Protein AF-0000000077140319 (afdb_homodimer)

Sequence (350 aa):
MSKKKFIGKLLEFKYSDKKEVFKGIVLDYNNDWTFLLYNPVDYVADGFLILKNLQSLRFSKNTNDNMNEKILKIKIDSLGIPIDLPLLKIEDILKYISEKYGILEVQTDALSKSYLGKFKKLENNCIILKNLTPKAKWNGNTKLIENKIRIIKFDNDYINSIKLILKIKTNKFNFMSKKKFIGKLLEFKYSDKKEVFKGIVLDYNNDWTFLLYNPVDYVADGFLILKNLQSLRFSKNTNDNMNEKILKIKIDSLGIPIDLPLLKIEDILKYISEKYGILEVQTDALSKSYLGKFKKLENNCIILKNLTPKAKWNGNTKLIENKIRIIKFDNDYINSIKLILKIKTNKFNF

pLDDT: mean 92.12, std 11.19, range [32.62, 98.75]

Radius of gyration: 22.71 Å; Cα contacts (8 Å, |Δi|>4): 661; chains: 2; bounding box: 55×69×47 Å

Structure (mmCIF, N/CA/C/O backbone):
data_AF-0000000077140319-model_v1
#
loop_
_entity.id
_entity.type
_entity.pdbx_description
1 polymer 'Uncharacterized protein'
#
loop_
_atom_site.group_PDB
_atom_site.id
_atom_site.type_symbol
_atom_site.label_atom_id
_atom_site.label_alt_id
_atom_site.label_comp_id
_atom_site.label_asym_id
_atom_site.label_entity_id
_atom_site.label_seq_id
_atom_site.pdbx_PDB_ins_code
_atom_site.Cartn_x
_atom_site.Cartn_y
_atom_site.Cartn_z
_atom_site.occupancy
_atom_site.B_iso_or_equiv
_atom_site.auth_seq_id
_atom_site.auth_comp_id
_atom_site.auth_asym_id
_atom_site.auth_atom_id
_atom_site.pdbx_PDB_model_num
ATOM 1 N N . MET A 1 1 ? -24.906 16.469 22.953 1 32.62 1 MET A N 1
ATOM 2 C CA . MET A 1 1 ? -23.578 16.312 22.359 1 32.62 1 MET A CA 1
ATOM 3 C C . MET A 1 1 ? -23.688 15.812 20.922 1 32.62 1 MET A C 1
ATOM 5 O O . MET A 1 1 ? -24.328 14.797 20.656 1 32.62 1 MET A O 1
ATOM 9 N N . SER A 1 2 ? -23.75 16.703 19.797 1 42.69 2 SER A N 1
ATOM 10 C CA . SER A 1 2 ? -24.109 16.391 18.406 1 42.69 2 SER A CA 1
ATOM 11 C C . SER A 1 2 ? -23.453 15.109 17.938 1 42.69 2 SER A C 1
ATOM 13 O O . SER A 1 2 ? -22.266 14.898 18.172 1 42.69 2 SER A O 1
ATOM 15 N N . LYS A 1 3 ? -23.984 13.961 17.984 1 49.59 3 LYS A N 1
ATOM 16 C CA . LYS A 1 3 ? -23.656 12.562 17.719 1 49.59 3 LYS A CA 1
ATOM 17 C C . LYS A 1 3 ? -22.766 12.43 16.484 1 49.59 3 LYS A C 1
ATOM 19 O O . LYS A 1 3 ? -23.094 12.922 15.414 1 49.59 3 LYS A O 1
ATOM 24 N N . LYS A 1 4 ? -21.312 12.211 16.641 1 74.5 4 LYS A N 1
ATOM 25 C CA . LYS A 1 4 ? -20.359 12.07 15.547 1 74.5 4 LYS A CA 1
ATOM 26 C C . LYS A 1 4 ? -20.766 10.945 14.602 1 74.5 4 LYS A C 1
ATOM 28 O O . LYS A 1 4 ? -20.312 9.812 14.75 1 74.5 4 LYS A O 1
ATOM 33 N N . LYS A 1 5 ? -21.812 11.242 13.703 1 87.94 5 LYS A N 1
ATOM 34 C CA . LYS A 1 5 ? -22.516 10.367 12.766 1 87.94 5 LYS A CA 1
ATOM 35 C C . LYS A 1 5 ? -21.547 9.672 11.82 1 87.94 5 LYS A C 1
ATOM 37 O O . LYS A 1 5 ? -21.797 8.555 11.375 1 87.94 5 LYS A O 1
ATOM 42 N N . PHE A 1 6 ? -20.422 10.18 11.695 1 94.31 6 PHE A N 1
ATOM 43 C CA . PHE A 1 6 ? -19.594 9.688 10.609 1 94.31 6 PHE A CA 1
ATOM 44 C C . PHE A 1 6 ? -18.406 8.906 11.156 1 94.31 6 PHE A C 1
ATOM 46 O O . PHE A 1 6 ? -17.688 8.234 10.398 1 94.31 6 PHE A O 1
ATOM 53 N N . ILE A 1 7 ? -18.266 8.914 12.453 1 94.56 7 ILE A N 1
ATOM 54 C CA . ILE A 1 7 ? -17.125 8.211 13.055 1 94.56 7 ILE A CA 1
ATOM 55 C C . ILE A 1 7 ? -17.25 6.715 12.781 1 94.56 7 ILE A C 1
ATOM 57 O O . ILE A 1 7 ? -18.312 6.129 12.93 1 94.56 7 ILE A O 1
ATOM 61 N N . GLY A 1 8 ? -16.141 6.121 12.32 1 93.88 8 GLY A N 1
ATOM 62 C CA . GLY A 1 8 ? -16.094 4.691 12.062 1 93.88 8 GLY A CA 1
ATOM 63 C C . GLY A 1 8 ? -16.531 4.32 10.656 1 93.88 8 GLY A C 1
ATOM 64 O O . GLY A 1 8 ? -16.422 3.164 10.25 1 93.88 8 GLY A O 1
ATOM 65 N N . LYS A 1 9 ? -16.938 5.289 9.883 1 96.44 9 LYS A N 1
ATOM 66 C CA . LYS A 1 9 ? -17.406 5.023 8.523 1 96.44 9 LYS A CA 1
ATOM 67 C C . LYS A 1 9 ? -16.281 5.199 7.512 1 96.44 9 LYS A C 1
ATOM 69 O O . LYS A 1 9 ? -15.438 6.09 7.656 1 96.44 9 LYS A O 1
ATOM 74 N N . LEU A 1 10 ? -16.312 4.301 6.527 1 97.56 10 LEU A N 1
ATOM 75 C CA . LEU A 1 10 ? -15.438 4.473 5.383 1 97.56 10 LEU A CA 1
ATOM 76 C C . LEU A 1 10 ? -16.031 5.449 4.375 1 97.56 10 LEU A C 1
ATOM 78 O O . LEU A 1 10 ? -17.078 5.172 3.781 1 97.56 10 LEU A O 1
ATOM 82 N N . LEU A 1 11 ? -15.352 6.551 4.188 1 97.75 11 LEU A N 1
ATOM 83 C CA . LEU A 1 11 ? -15.875 7.594 3.309 1 97.75 11 LEU A CA 1
ATOM 84 C C . LEU A 1 11 ? -14.812 8.039 2.307 1 97.75 11 LEU A C 1
ATOM 86 O O . LEU A 1 11 ? -13.617 7.84 2.533 1 97.75 11 LEU A O 1
ATOM 90 N N . GLU A 1 12 ? -15.289 8.539 1.212 1 97.62 12 GLU A N 1
ATOM 91 C CA . GLU A 1 12 ? -14.445 9.172 0.199 1 97.62 12 GLU A CA 1
ATOM 92 C C . GLU A 1 12 ? -14.586 10.688 0.232 1 97.62 12 GLU A C 1
ATOM 94 O O . GLU A 1 12 ? -15.695 11.219 0.338 1 97.62 12 GLU A O 1
ATOM 99 N N . PHE A 1 13 ? -13.453 11.367 0.169 1 97.44 13 PHE A N 1
ATOM 100 C CA . PHE A 1 13 ? -13.406 12.82 0.228 1 97.44 13 PHE A CA 1
ATOM 101 C C . PHE A 1 13 ? -12.75 13.391 -1.021 1 97.44 13 PHE A C 1
ATOM 103 O O . PHE A 1 13 ? -11.758 12.852 -1.508 1 97.44 13 PHE A O 1
ATOM 110 N N . LYS A 1 14 ? -13.266 14.484 -1.483 1 96 14 LYS A N 1
ATOM 111 C CA . LYS A 1 14 ? -12.695 15.148 -2.65 1 96 14 LYS A CA 1
ATOM 112 C C . LYS A 1 14 ? -12.875 16.672 -2.559 1 96 14 LYS A C 1
ATOM 114 O O . LYS A 1 14 ? -13.992 17.156 -2.34 1 96 14 LYS A O 1
ATOM 119 N N . TYR A 1 15 ? -11.734 17.375 -2.717 1 94.81 15 TYR A N 1
ATOM 120 C CA . TYR A 1 15 ? -11.836 18.812 -2.908 1 94.81 15 TYR A CA 1
ATOM 121 C C . TYR A 1 15 ? -12.242 19.156 -4.34 1 94.81 15 TYR A C 1
ATOM 123 O O . TYR A 1 15 ? -11.727 18.562 -5.289 1 94.81 15 TYR A O 1
ATOM 131 N N . SER A 1 16 ? -13.094 20.094 -4.555 1 92.44 16 SER A N 1
ATOM 132 C CA . SER A 1 16 ? -13.609 20.406 -5.879 1 92.44 16 SER A CA 1
ATOM 133 C C . SER A 1 16 ? -12.508 20.922 -6.797 1 92.44 16 SER A C 1
ATOM 135 O O . SER A 1 16 ? -12.602 20.812 -8.023 1 92.44 16 SER A O 1
ATOM 137 N N . ASP A 1 17 ? -11.5 21.484 -6.164 1 87.88 17 ASP A N 1
ATOM 138 C CA . ASP A 1 17 ? -10.438 22.094 -6.961 1 87.88 17 ASP A CA 1
ATOM 139 C C . ASP A 1 17 ? -9.25 21.141 -7.109 1 87.88 17 ASP A C 1
ATOM 141 O O . ASP A 1 17 ? -8.188 21.531 -7.594 1 87.88 17 ASP A O 1
ATOM 145 N N . LYS A 1 18 ? -9.391 19.922 -6.641 1 86.38 18 LYS A N 1
ATOM 146 C CA . LYS A 1 18 ? -8.344 18.922 -6.762 1 86.38 18 LYS A CA 1
ATOM 147 C C . LYS A 1 18 ? -8.867 17.656 -7.445 1 86.38 18 LYS A C 1
ATOM 149 O O . LYS A 1 18 ? -10.062 17.359 -7.363 1 86.38 18 LYS A O 1
ATOM 154 N N . LYS A 1 19 ? -8.016 16.953 -8.055 1 87.12 19 LYS A N 1
ATOM 155 C CA . LYS A 1 19 ? -8.391 15.703 -8.719 1 87.12 19 LYS A CA 1
ATOM 156 C C . LYS A 1 19 ? -8.25 14.516 -7.773 1 87.12 19 LYS A C 1
ATOM 158 O O . LYS A 1 19 ? -8.93 13.5 -7.938 1 87.12 19 LYS A O 1
ATOM 163 N N . GLU A 1 20 ? -7.508 14.773 -6.816 1 90.25 20 GLU A N 1
ATOM 164 C CA . GLU A 1 20 ? -7.203 13.688 -5.895 1 90.25 20 GLU A CA 1
ATOM 165 C C . GLU A 1 20 ? -8.406 13.359 -5.016 1 90.25 20 GLU A C 1
ATOM 167 O O . GLU A 1 20 ? -9.102 14.258 -4.539 1 90.25 20 GLU A O 1
ATOM 172 N N . VAL A 1 21 ? -8.609 12.023 -4.883 1 94.62 21 VAL A N 1
ATOM 173 C CA . VAL A 1 21 ? -9.641 11.523 -3.986 1 94.62 21 VAL A CA 1
ATOM 174 C C . VAL A 1 21 ? -8.992 10.891 -2.754 1 94.62 21 VAL A C 1
ATOM 176 O O . VAL A 1 21 ? -8.008 10.164 -2.867 1 94.62 21 VAL A O 1
ATOM 179 N N . PHE A 1 22 ? -9.508 11.227 -1.567 1 96.75 22 PHE A N 1
ATOM 180 C CA . PHE A 1 22 ? -9.023 10.672 -0.311 1 96.75 22 PHE A CA 1
ATOM 181 C C . PHE A 1 22 ? -10.062 9.734 0.302 1 96.75 22 PHE A C 1
ATOM 183 O O . PHE A 1 22 ? -11.242 10.086 0.399 1 96.75 22 PHE A O 1
ATOM 190 N N . LYS A 1 23 ? -9.633 8.594 0.646 1 97.81 23 LYS A N 1
ATOM 191 C CA . LYS A 1 23 ? -10.539 7.609 1.245 1 97.81 23 LYS A CA 1
ATOM 192 C C . LYS A 1 23 ? -9.977 7.082 2.562 1 97.81 23 LYS A C 1
ATOM 194 O O . LYS A 1 23 ? -8.773 6.812 2.67 1 97.81 23 LYS A O 1
ATOM 199 N N . GLY A 1 24 ? -10.898 6.906 3.59 1 97.81 24 GLY A N 1
ATOM 200 C CA . GLY A 1 24 ? -10.445 6.363 4.863 1 97.81 24 GLY A CA 1
ATOM 201 C C . GLY A 1 24 ? -11.562 6.219 5.879 1 97.81 24 GLY A C 1
ATOM 202 O O . GLY A 1 24 ? -12.695 6.625 5.625 1 97.81 24 GLY A O 1
ATOM 203 N N . ILE A 1 25 ? -11.242 5.562 6.949 1 97.25 25 ILE A N 1
ATOM 204 C CA . ILE A 1 25 ? -12.156 5.477 8.078 1 97.25 25 ILE A CA 1
ATOM 205 C C . ILE A 1 25 ? -12.086 6.762 8.906 1 97.25 25 ILE A C 1
ATOM 207 O O . ILE A 1 25 ? -11 7.199 9.289 1 97.25 25 ILE A O 1
ATOM 211 N N . VAL A 1 26 ? -13.25 7.332 9.117 1 97.19 26 VAL A N 1
ATOM 212 C CA . VAL A 1 26 ? -13.305 8.547 9.922 1 97.19 26 VAL A CA 1
ATOM 213 C C . VAL A 1 26 ? -13.047 8.211 11.391 1 97.19 26 VAL A C 1
ATOM 215 O O . VAL A 1 26 ? -13.789 7.441 12 1 97.19 26 VAL A O 1
ATOM 218 N N . LEU A 1 27 ? -12.016 8.82 11.914 1 96.69 27 LEU A N 1
ATOM 219 C CA . LEU A 1 27 ? -11.648 8.562 13.305 1 96.69 27 LEU A CA 1
ATOM 220 C C . LEU A 1 27 ? -12.172 9.664 14.211 1 96.69 27 LEU A C 1
ATOM 222 O O . LEU A 1 27 ? -12.492 9.414 15.383 1 96.69 27 LEU A O 1
ATOM 226 N N . ASP A 1 28 ? -12.172 10.867 13.75 1 96.56 28 ASP A N 1
ATOM 227 C CA . ASP A 1 28 ? -12.672 12.039 14.453 1 96.56 28 ASP A CA 1
ATOM 228 C C . ASP A 1 28 ? -12.867 13.211 13.5 1 96.56 28 ASP A C 1
ATOM 230 O O . ASP A 1 28 ? -12.359 13.195 12.375 1 96.56 28 ASP A O 1
ATOM 234 N N . TYR A 1 29 ? -13.727 14.086 13.883 1 96.44 29 TYR A N 1
ATOM 235 C CA . TYR A 1 29 ? -13.867 15.297 13.086 1 96.44 29 TYR A CA 1
ATOM 236 C C . TYR A 1 29 ? -14.484 16.422 13.906 1 96.44 29 TYR A C 1
ATOM 238 O O . TYR A 1 29 ? -15.094 16.172 14.945 1 96.44 29 TYR A O 1
ATOM 246 N N . ASN A 1 30 ? -14.227 17.625 13.508 1 95.19 30 ASN A N 1
ATOM 247 C CA . ASN A 1 30 ? -14.898 18.828 13.992 1 95.19 30 ASN A CA 1
ATOM 248 C C . ASN A 1 30 ? -15.242 19.781 12.852 1 95.19 30 ASN A C 1
ATOM 250 O O . ASN A 1 30 ? -15.305 19.375 11.688 1 95.19 30 ASN A O 1
ATOM 254 N N . ASN A 1 31 ? -15.523 21 13.188 1 95 31 ASN A N 1
ATOM 255 C CA . ASN A 1 31 ? -15.945 21.922 12.133 1 95 31 ASN A CA 1
ATOM 256 C C . ASN A 1 31 ? -14.812 22.203 11.156 1 95 31 ASN A C 1
ATOM 258 O O . ASN A 1 31 ? -15.055 22.484 9.977 1 95 31 ASN A O 1
ATOM 262 N N . ASP A 1 32 ? -13.555 22.047 11.617 1 97 32 ASP A N 1
ATOM 263 C CA . ASP A 1 32 ? -12.438 22.531 10.812 1 97 32 ASP A CA 1
ATOM 264 C C . ASP A 1 32 ? -11.672 21.375 10.172 1 97 32 ASP A C 1
ATOM 266 O O . ASP A 1 32 ? -11.102 21.531 9.086 1 97 32 ASP A O 1
ATOM 270 N N . TRP A 1 33 ? -11.648 20.234 10.859 1 97.88 33 TRP A N 1
ATOM 271 C CA . TRP A 1 33 ? -10.758 19.156 10.422 1 97.88 33 TRP A CA 1
ATOM 272 C C . TRP A 1 33 ? -11.461 17.812 10.484 1 97.88 33 TRP A C 1
ATOM 274 O O . TRP A 1 33 ? -12.281 17.562 11.375 1 97.88 33 TRP A O 1
ATOM 284 N N . THR A 1 34 ? -11.125 16.938 9.523 1 97.75 34 THR A N 1
ATOM 285 C CA . THR A 1 34 ? -11.5 15.523 9.547 1 97.75 34 THR A CA 1
ATOM 286 C C . THR A 1 34 ? -10.266 14.633 9.633 1 97.75 34 THR A C 1
ATOM 288 O O . THR A 1 34 ? -9.336 14.781 8.836 1 97.75 34 THR A O 1
ATOM 291 N N . PHE A 1 35 ? -10.25 13.781 10.594 1 98.19 35 PHE A N 1
ATOM 292 C CA . PHE A 1 35 ? -9.156 12.859 10.875 1 98.19 35 PHE A CA 1
ATOM 293 C C . PHE A 1 35 ? -9.492 11.453 10.398 1 98.19 35 PHE A C 1
ATOM 295 O O . PHE A 1 35 ? -10.5 10.875 10.82 1 98.19 35 PHE A O 1
ATOM 302 N N . LEU A 1 36 ? -8.602 10.875 9.492 1 97.88 36 LEU A N 1
ATOM 303 C CA . LEU A 1 36 ? -8.891 9.609 8.844 1 97.88 36 LEU A CA 1
ATOM 304 C C . LEU A 1 36 ? -7.758 8.609 9.047 1 97.88 36 LEU A C 1
ATOM 306 O O . LEU A 1 36 ? -6.582 8.992 9.031 1 97.88 36 LEU A O 1
ATOM 310 N N . LEU A 1 37 ? -8.133 7.332 9.273 1 97.69 37 LEU A N 1
ATOM 311 C CA . LEU A 1 37 ? -7.227 6.273 8.852 1 97.69 37 LEU A CA 1
ATOM 312 C C . LEU A 1 37 ? -7.23 6.133 7.332 1 97.69 37 LEU A C 1
ATOM 314 O O . LEU A 1 37 ? -8.266 5.816 6.734 1 97.69 37 LEU A O 1
ATOM 318 N N . TYR A 1 38 ? -6.121 6.301 6.719 1 97.75 38 TYR A N 1
ATOM 319 C CA . TYR A 1 38 ? -6.039 6.43 5.27 1 97.75 38 TYR A CA 1
ATOM 320 C C . TYR A 1 38 ? -6.129 5.062 4.598 1 97.75 38 TYR A C 1
ATOM 322 O O . TYR A 1 38 ? -5.477 4.109 5.027 1 97.75 38 TYR A O 1
ATOM 330 N N . ASN A 1 39 ? -6.965 5.008 3.576 1 97.38 39 ASN A N 1
ATOM 331 C CA . ASN A 1 39 ? -7.137 3.826 2.74 1 97.38 39 ASN A CA 1
ATOM 332 C C . ASN A 1 39 ? -6.898 4.141 1.267 1 97.38 39 ASN A C 1
ATOM 334 O O . ASN A 1 39 ? -7.836 4.453 0.533 1 97.38 39 ASN A O 1
ATOM 338 N N . PRO A 1 40 ? -5.66 3.912 0.851 1 95.62 40 PRO A N 1
ATOM 339 C CA . PRO A 1 40 ? -5.34 4.332 -0.516 1 95.62 40 PRO A CA 1
ATOM 340 C C . PRO A 1 40 ? -5.926 3.398 -1.572 1 95.62 40 PRO A C 1
ATOM 342 O O . PRO A 1 40 ? -6.352 3.854 -2.637 1 95.62 40 PRO A O 1
ATOM 345 N N . VAL A 1 41 ? -5.934 2.086 -1.307 1 93.38 41 VAL A N 1
ATOM 346 C CA . VAL A 1 41 ? -6.418 1.112 -2.279 1 93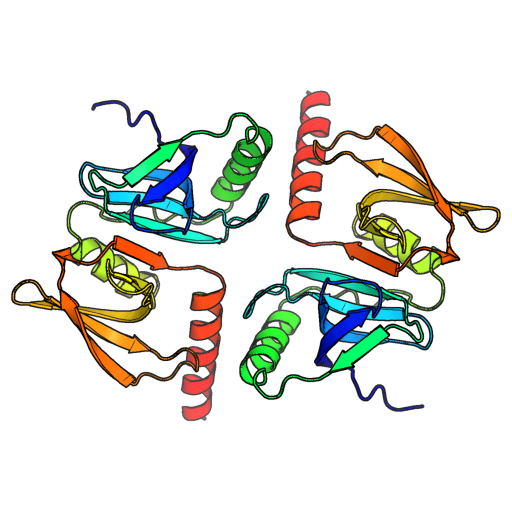.38 41 VAL A CA 1
ATOM 347 C C . VAL A 1 41 ? -6.918 -0.135 -1.557 1 93.38 41 VAL A C 1
ATOM 349 O O . VAL A 1 41 ? -6.32 -0.574 -0.573 1 93.38 41 VAL A O 1
ATOM 352 N N . ASP A 1 42 ? -8.023 -0.693 -2.02 1 92.38 42 ASP A N 1
ATOM 353 C CA . ASP A 1 42 ? -8.57 -1.964 -1.55 1 92.38 42 ASP A CA 1
ATOM 354 C C . ASP A 1 42 ? -8.688 -1.979 -0.028 1 92.38 42 ASP A C 1
ATOM 356 O O . ASP A 1 42 ? -9.406 -1.159 0.551 1 92.38 42 ASP A O 1
ATOM 360 N N . TYR A 1 43 ? -7.836 -2.85 0.642 1 94.75 43 TYR A N 1
ATOM 361 C CA . TYR A 1 43 ? -7.969 -3.053 2.08 1 94.75 43 TYR A CA 1
ATOM 362 C C . TYR A 1 43 ? -6.785 -2.453 2.828 1 94.75 43 TYR A C 1
ATOM 364 O O . TYR A 1 43 ? -6.605 -2.699 4.023 1 94.75 43 TYR A O 1
ATOM 372 N N . VAL A 1 44 ? -6.047 -1.69 2.09 1 95.94 44 VAL A N 1
ATOM 373 C CA . VAL A 1 44 ? -4.801 -1.189 2.662 1 95.94 44 VAL A CA 1
ATOM 374 C C . VAL A 1 44 ? -5.102 -0.069 3.654 1 95.94 44 VAL A C 1
ATOM 376 O O . VAL A 1 44 ? -5.867 0.848 3.352 1 95.94 44 VAL A O 1
ATOM 379 N N . ALA A 1 45 ? -4.641 -0.158 4.852 1 96 45 ALA A N 1
ATOM 380 C CA . ALA A 1 45 ? -4.562 0.925 5.828 1 96 45 ALA A CA 1
ATOM 381 C C . ALA A 1 45 ? -3.141 1.471 5.93 1 96 45 ALA A C 1
ATOM 383 O O . ALA A 1 45 ? -2.221 0.754 6.332 1 96 45 ALA A O 1
ATOM 384 N N . ASP A 1 46 ? -3.002 2.752 5.539 1 96.44 46 ASP A N 1
ATOM 385 C CA . ASP A 1 46 ? -1.636 3.258 5.445 1 96.44 46 ASP A CA 1
ATOM 386 C C . ASP A 1 46 ? -1.539 4.684 5.98 1 96.44 46 ASP A C 1
ATOM 388 O O . ASP A 1 46 ? -1.486 5.641 5.207 1 96.44 46 ASP A O 1
ATOM 392 N N . GLY A 1 47 ? -1.338 4.707 7.305 1 97.06 47 GLY A N 1
ATOM 393 C CA . GLY A 1 47 ? -1.109 5.98 7.961 1 97.06 47 GLY A CA 1
ATOM 394 C C . GLY A 1 47 ? -2.379 6.793 8.148 1 97.06 47 GLY A C 1
ATOM 395 O O . GLY A 1 47 ? -3.48 6.242 8.141 1 97.06 47 GLY A O 1
ATOM 396 N N . PHE A 1 48 ? -2.16 8.133 8.398 1 98.12 48 PHE A N 1
ATOM 397 C CA . PHE A 1 48 ? -3.271 8.984 8.789 1 98.12 48 PHE A CA 1
ATOM 398 C C . PHE A 1 48 ? -3.312 10.25 7.934 1 98.12 48 PHE A C 1
ATOM 400 O O . PHE A 1 48 ? -2.273 10.734 7.48 1 98.12 48 PHE A O 1
ATOM 407 N N . LEU A 1 49 ? -4.531 10.68 7.777 1 98 49 LEU A N 1
ATOM 408 C CA . LEU A 1 49 ? -4.812 11.914 7.051 1 98 49 LEU A CA 1
ATOM 409 C C . LEU A 1 49 ? -5.66 12.859 7.898 1 98 49 LEU A C 1
ATOM 411 O O . LEU A 1 49 ? -6.605 12.422 8.562 1 98 49 LEU A O 1
ATOM 415 N N . ILE A 1 50 ? -5.285 14.039 7.855 1 98.38 50 ILE A N 1
ATOM 416 C CA . ILE A 1 50 ? -6.137 15.102 8.383 1 98.38 50 ILE A CA 1
ATOM 417 C C . ILE A 1 50 ? -6.488 16.094 7.27 1 98.38 50 ILE A C 1
ATOM 419 O O . ILE A 1 50 ? -5.598 16.703 6.672 1 98.38 50 ILE A O 1
ATOM 423 N N . LEU A 1 51 ? -7.777 16.281 6.992 1 97.81 51 LEU A N 1
ATOM 424 C CA . LEU A 1 51 ? -8.258 17.125 5.898 1 97.81 51 LEU A CA 1
ATOM 425 C C . LEU A 1 51 ? -8.93 18.375 6.434 1 97.81 51 LEU A C 1
ATOM 427 O O . LEU A 1 51 ? -9.734 18.312 7.363 1 97.81 51 LEU A O 1
ATOM 431 N N . LYS A 1 52 ? -8.57 19.469 5.828 1 97.25 52 LYS A N 1
ATOM 432 C CA . LYS A 1 52 ? -9.266 20.703 6.156 1 97.25 52 LYS A CA 1
ATOM 433 C C . LYS A 1 52 ? -10.695 20.688 5.617 1 97.25 52 LYS A C 1
ATOM 435 O O . LYS A 1 52 ? -10.914 20.438 4.43 1 97.25 52 LYS A O 1
ATOM 440 N N . ASN A 1 53 ? -11.602 20.969 6.543 1 96.94 53 ASN A N 1
ATOM 441 C CA . ASN A 1 53 ? -12.992 21.047 6.109 1 96.94 53 ASN A CA 1
ATOM 442 C C . ASN A 1 53 ? -13.305 22.406 5.469 1 96.94 53 ASN A C 1
ATOM 444 O O . ASN A 1 53 ? -13.297 23.422 6.148 1 96.94 53 ASN A O 1
ATOM 448 N N . LEU A 1 54 ? -13.438 22.359 4.211 1 95.31 54 LEU A N 1
ATOM 449 C CA . LEU A 1 54 ? -13.828 23.531 3.439 1 95.31 54 LEU A CA 1
ATOM 450 C C . LEU A 1 54 ? -15.164 23.297 2.738 1 95.31 54 LEU A C 1
ATOM 452 O O . LEU A 1 54 ? -15.625 22.172 2.629 1 95.31 54 LEU A O 1
ATOM 456 N N . GLN A 1 55 ? -15.766 24.359 2.281 1 91.88 55 GLN A N 1
ATOM 457 C CA . GLN A 1 55 ? -17 24.219 1.511 1 91.88 55 GLN A CA 1
ATOM 458 C C . GLN A 1 55 ? -16.781 23.406 0.247 1 91.88 55 GLN A C 1
ATOM 460 O O . GLN A 1 55 ? -17.688 22.719 -0.226 1 91.88 55 GLN A O 1
ATOM 465 N N . SER A 1 56 ? -15.609 23.391 -0.165 1 92.38 56 SER A N 1
ATOM 466 C CA . SER A 1 56 ? -15.281 22.688 -1.401 1 92.38 56 SER A CA 1
ATOM 467 C C . SER A 1 56 ? -15.039 21.203 -1.144 1 92.38 56 SER A C 1
ATOM 469 O O . SER A 1 56 ? -14.898 20.422 -2.084 1 92.38 56 SER A O 1
ATOM 471 N N . LEU A 1 57 ? -14.914 20.844 0.093 1 94.38 57 LEU A N 1
ATOM 472 C CA . LEU A 1 57 ? -14.695 19.438 0.404 1 94.38 57 LEU A CA 1
ATOM 473 C C . LEU A 1 57 ? -16.016 18.672 0.426 1 94.38 57 LEU A C 1
ATOM 475 O O . LEU A 1 57 ? -16.922 19.031 1.173 1 94.38 57 LEU A O 1
ATOM 479 N N . ARG A 1 58 ? -16.078 17.688 -0.454 1 95.69 58 ARG A N 1
ATOM 480 C CA . ARG A 1 58 ? -17.234 16.797 -0.5 1 95.69 58 ARG A CA 1
ATOM 481 C C . ARG A 1 58 ? -16.875 15.391 -0.058 1 95.69 58 ARG A C 1
ATOM 483 O O . ARG A 1 58 ? -15.719 14.969 -0.199 1 95.69 58 ARG A O 1
ATOM 490 N N . PHE A 1 59 ? -17.844 14.711 0.54 1 95.5 59 PHE A N 1
ATOM 491 C CA . PHE A 1 59 ? -17.609 13.32 0.91 1 95.5 59 PHE A CA 1
ATOM 492 C C . PHE A 1 59 ? -18.812 12.453 0.569 1 95.5 59 PHE A C 1
ATOM 494 O O . PHE A 1 59 ? -19.922 12.961 0.406 1 95.5 59 PHE A O 1
ATOM 501 N N . SER A 1 60 ? -18.547 11.188 0.355 1 95.12 60 SER A N 1
ATOM 502 C CA . SER A 1 60 ? -19.594 10.227 0.034 1 95.12 60 SER A CA 1
ATOM 503 C C . SER A 1 60 ? -19.234 8.828 0.523 1 95.12 60 SER A C 1
ATOM 505 O O . SER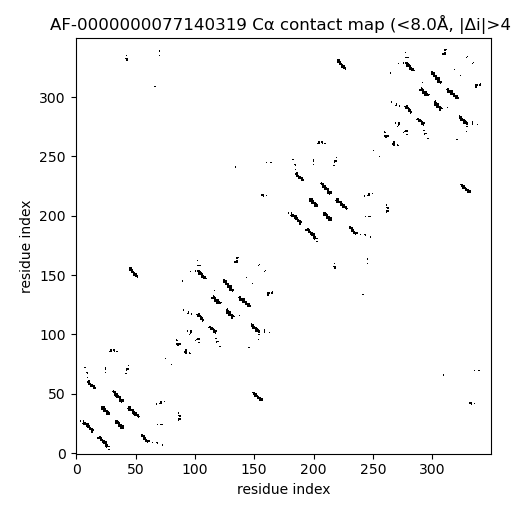 A 1 60 ? -18.062 8.531 0.753 1 95.12 60 SER A O 1
ATOM 507 N N . LYS A 1 61 ? -20.266 8.078 0.716 1 92.88 61 LYS A N 1
ATOM 508 C CA . LYS A 1 61 ? -20.094 6.656 1.01 1 92.88 61 LYS A CA 1
ATOM 509 C C . LYS A 1 61 ? -20.328 5.805 -0.231 1 92.88 61 LYS A C 1
ATOM 511 O O . LYS A 1 61 ? -21.359 5.957 -0.904 1 92.88 61 LYS A O 1
ATOM 516 N N . ASN A 1 62 ? -19.344 5.055 -0.504 1 88 62 ASN A N 1
ATOM 517 C CA . ASN A 1 62 ? -19.562 4.074 -1.561 1 88 62 ASN A CA 1
ATOM 518 C C . ASN A 1 62 ? -20.203 2.803 -1.021 1 88 62 ASN A C 1
ATOM 520 O O . ASN A 1 62 ? -19.609 2.084 -0.221 1 88 62 ASN A O 1
ATOM 524 N N . THR A 1 63 ? -21.328 2.508 -1.438 1 82.5 63 THR A N 1
ATOM 525 C CA . THR A 1 63 ? -22.109 1.381 -0.939 1 82.5 63 THR A CA 1
ATOM 526 C C . THR A 1 63 ? -21.422 0.058 -1.274 1 82.5 63 THR A C 1
ATOM 528 O O . THR A 1 63 ? -21.688 -0.962 -0.635 1 82.5 63 THR A O 1
ATOM 531 N N . ASN A 1 64 ? -20.547 0.109 -2.209 1 81.62 64 ASN A N 1
ATOM 532 C CA . ASN A 1 64 ? -19.859 -1.117 -2.586 1 81.62 64 ASN A CA 1
ATOM 533 C C . ASN A 1 64 ? -18.656 -1.376 -1.688 1 81.62 64 ASN A C 1
ATOM 535 O O . ASN A 1 64 ? -17.969 -2.393 -1.833 1 81.62 64 ASN A O 1
ATOM 539 N N . ASP A 1 65 ? -18.594 -0.544 -0.685 1 86.06 65 ASP A N 1
ATOM 540 C CA . ASP A 1 65 ? -17.391 -0.615 0.14 1 86.06 65 ASP A CA 1
ATOM 541 C C . ASP A 1 65 ? -17.688 -1.255 1.493 1 86.06 65 ASP A C 1
ATOM 543 O O . ASP A 1 65 ? -16.938 -1.06 2.457 1 86.06 65 ASP A O 1
ATOM 547 N N . ASN A 1 66 ? -18.703 -1.999 1.556 1 88.94 66 ASN A N 1
ATOM 548 C CA . ASN A 1 66 ? -19.078 -2.555 2.852 1 88.94 66 ASN A CA 1
ATOM 549 C C . ASN A 1 66 ? -18.031 -3.543 3.359 1 88.94 66 ASN A C 1
ATOM 551 O O . ASN A 1 66 ? -17.656 -3.51 4.531 1 88.94 66 ASN A O 1
ATOM 555 N N . MET A 1 67 ? -17.625 -4.387 2.51 1 89.31 67 MET A N 1
ATOM 556 C CA . MET A 1 67 ? -16.609 -5.352 2.91 1 89.31 67 MET A CA 1
ATOM 557 C C . MET A 1 67 ? -15.305 -4.641 3.285 1 89.31 67 MET A C 1
ATOM 559 O O . MET A 1 67 ? -14.648 -5.012 4.262 1 89.31 67 MET A O 1
ATOM 563 N N . ASN A 1 68 ? -14.961 -3.611 2.514 1 92.94 68 ASN A N 1
ATOM 564 C CA . ASN A 1 68 ? -13.766 -2.824 2.797 1 92.94 68 ASN A CA 1
ATOM 565 C C . ASN A 1 68 ? -13.828 -2.186 4.18 1 92.94 68 ASN A C 1
ATOM 567 O O . ASN A 1 68 ? -12.859 -2.242 4.941 1 92.94 68 ASN A O 1
ATOM 571 N N . GLU A 1 69 ? -14.938 -1.614 4.441 1 95 69 GLU A N 1
ATOM 572 C CA . GLU A 1 69 ? -15.133 -0.958 5.73 1 95 69 GLU A CA 1
ATOM 573 C C . GLU A 1 69 ? -14.961 -1.945 6.883 1 95 69 GLU A C 1
ATOM 575 O O . GLU A 1 69 ? -14.297 -1.64 7.875 1 95 69 GLU A O 1
ATOM 580 N N . LYS A 1 70 ? -15.516 -3.115 6.707 1 91.75 70 LYS A N 1
ATOM 581 C CA . LYS A 1 70 ? -15.414 -4.141 7.742 1 91.75 70 LYS A CA 1
ATOM 582 C C . LYS A 1 70 ? -13.961 -4.555 7.961 1 91.75 70 LYS A C 1
ATOM 584 O O . LYS A 1 70 ? -13.508 -4.66 9.102 1 91.75 70 LYS A O 1
ATOM 589 N N . ILE A 1 71 ? -13.266 -4.73 6.891 1 94.38 71 ILE A N 1
ATOM 590 C CA . ILE A 1 71 ? -11.875 -5.168 6.969 1 94.38 71 ILE A CA 1
ATOM 591 C C . ILE A 1 71 ? -11.031 -4.082 7.629 1 94.38 71 ILE A C 1
ATOM 593 O O . ILE A 1 71 ? -10.211 -4.375 8.5 1 94.38 71 ILE A O 1
ATOM 597 N N . LEU A 1 72 ? -11.234 -2.883 7.238 1 95.62 72 LEU A N 1
ATOM 598 C CA . LEU A 1 72 ? -10.461 -1.769 7.773 1 95.62 72 LEU A CA 1
ATOM 599 C C . LEU A 1 72 ? -10.734 -1.578 9.258 1 95.62 72 LEU A C 1
ATOM 601 O O . LEU A 1 72 ? -9.836 -1.224 10.023 1 95.62 72 LEU A O 1
ATOM 605 N N . LYS A 1 73 ? -11.93 -1.86 9.656 1 92.88 73 LYS A N 1
ATOM 606 C CA . LYS A 1 73 ? -12.273 -1.769 11.078 1 92.88 73 LYS A CA 1
ATOM 607 C C . LYS A 1 73 ? -11.547 -2.84 11.883 1 92.88 73 LYS A C 1
ATOM 609 O O . LYS A 1 73 ? -11.117 -2.588 13.016 1 92.88 73 LYS A O 1
ATOM 614 N N . ILE A 1 74 ? -11.445 -3.982 11.289 1 92.19 74 ILE A N 1
ATOM 615 C CA . ILE A 1 74 ? -10.688 -5.035 11.953 1 92.19 74 ILE A CA 1
ATOM 616 C C . ILE A 1 74 ? -9.227 -4.617 12.078 1 92.19 74 ILE A C 1
ATOM 618 O O . ILE A 1 74 ? -8.602 -4.809 13.125 1 92.19 74 ILE A O 1
ATOM 622 N N . LYS A 1 75 ? -8.688 -3.973 11 1 91.88 75 LYS A N 1
ATOM 623 C CA . LYS A 1 75 ? -7.301 -3.525 11.016 1 91.88 75 LYS A CA 1
ATOM 624 C C . LYS A 1 75 ? -7.086 -2.42 12.047 1 91.88 75 LYS A C 1
ATOM 626 O O . LYS A 1 75 ? -6.047 -2.371 12.703 1 91.88 75 LYS A O 1
ATOM 631 N N . ILE A 1 76 ? -8.039 -1.594 12.188 1 89.88 76 ILE A N 1
ATOM 632 C CA . ILE A 1 76 ? -7.973 -0.489 13.141 1 89.88 76 ILE A CA 1
ATOM 633 C C . ILE A 1 76 ? -7.762 -1.034 14.547 1 89.88 76 ILE A C 1
ATOM 635 O O . ILE A 1 76 ? -6.98 -0.477 15.328 1 89.88 76 ILE A O 1
ATOM 639 N N . ASP A 1 77 ? -8.414 -2.1 14.812 1 86.31 77 ASP A N 1
ATOM 640 C CA . ASP A 1 77 ? -8.375 -2.676 16.156 1 86.31 77 ASP A CA 1
ATOM 641 C C . ASP A 1 77 ? -6.973 -3.176 16.5 1 86.31 77 ASP A C 1
ATOM 643 O O . ASP A 1 77 ? -6.594 -3.229 17.672 1 86.31 77 ASP A O 1
ATOM 647 N N . SER A 1 78 ? -6.254 -3.404 15.43 1 83.69 78 SER A N 1
ATOM 648 C CA . SER A 1 78 ? -4.906 -3.926 15.641 1 83.69 78 SER A CA 1
ATOM 649 C C . SER A 1 78 ? -3.867 -2.812 15.57 1 83.69 78 SER A C 1
ATOM 651 O O . SER A 1 78 ? -2.705 -3.016 15.93 1 83.69 78 SER A O 1
ATOM 653 N N . LEU A 1 79 ? -4.348 -1.633 15.133 1 82.06 79 LEU A N 1
ATOM 654 C CA . LEU A 1 79 ? -3.426 -0.522 14.914 1 82.06 79 LEU A CA 1
ATOM 655 C C . LEU A 1 79 ? -3.365 0.388 16.141 1 82.06 79 LEU A C 1
ATOM 657 O O . LEU A 1 79 ? -4.328 0.472 16.906 1 82.06 79 LEU A O 1
ATOM 661 N N . GLY A 1 80 ? -2.295 0.938 16.453 1 82.56 80 GLY A N 1
ATOM 662 C CA . GLY A 1 80 ? -2.178 1.997 17.453 1 82.56 80 GLY A CA 1
ATOM 663 C C . GLY A 1 80 ? -2.666 3.342 16.953 1 82.56 80 GLY A C 1
ATOM 664 O O . GLY A 1 80 ? -1.877 4.148 16.453 1 82.56 80 GLY A O 1
ATOM 665 N N . ILE A 1 81 ? -3.938 3.641 17.109 1 87.81 81 ILE A N 1
ATOM 666 C CA . ILE A 1 81 ? -4.52 4.887 16.625 1 87.81 81 ILE A CA 1
ATOM 667 C C . ILE A 1 81 ? -4.25 6.004 17.625 1 87.81 81 ILE A C 1
ATOM 669 O O . ILE A 1 81 ? -4.348 5.793 18.844 1 87.81 81 ILE A O 1
ATOM 673 N N . PRO A 1 82 ? -3.936 7.152 17.078 1 88.94 82 PRO A N 1
ATOM 674 C CA . PRO A 1 82 ? -3.732 8.289 17.984 1 88.94 82 PRO A CA 1
ATOM 675 C C . PRO A 1 82 ? -5.043 8.859 18.516 1 88.94 82 PRO A C 1
ATOM 677 O O . PRO A 1 82 ? -5.504 9.906 18.047 1 88.94 82 PRO A O 1
ATOM 680 N N . ILE A 1 83 ? -5.535 8.414 19.578 1 84.06 83 ILE A N 1
ATOM 681 C CA . ILE A 1 83 ? -6.836 8.773 20.141 1 84.06 83 ILE A CA 1
ATOM 682 C C . ILE A 1 83 ? -6.754 10.141 20.797 1 84.06 83 ILE A C 1
ATOM 684 O O . ILE A 1 83 ? -7.762 10.844 20.938 1 84.06 83 ILE A O 1
ATOM 688 N N . ASP A 1 84 ? -5.57 10.586 21.062 1 91.19 84 ASP A N 1
ATOM 689 C CA . ASP A 1 84 ? -5.379 11.844 21.781 1 91.19 84 ASP A CA 1
ATOM 690 C C . ASP A 1 84 ? -5.051 12.984 20.812 1 91.19 84 ASP A C 1
ATOM 692 O O . ASP A 1 84 ? -4.746 14.094 21.25 1 91.19 84 ASP A O 1
ATOM 696 N N . LEU A 1 85 ? -5.156 12.789 19.578 1 96.19 85 LEU A N 1
ATOM 697 C CA . LEU A 1 85 ? -4.816 13.828 18.609 1 96.19 85 LEU A CA 1
ATOM 698 C C . LEU A 1 85 ? -5.723 15.039 18.781 1 96.19 85 LEU A C 1
ATOM 700 O O . LEU A 1 85 ? -6.941 14.938 18.641 1 96.19 85 LEU A O 1
ATOM 704 N N . PRO A 1 86 ? -5.098 16.219 19.141 1 96.88 86 PRO A N 1
ATOM 705 C CA . PRO A 1 86 ? -5.906 17.438 19.219 1 96.88 86 PRO A CA 1
ATOM 706 C C . PRO A 1 86 ? -6.34 17.922 17.844 1 96.88 86 PRO A C 1
ATOM 708 O O . PRO A 1 86 ? -5.516 18.031 16.922 1 96.88 86 PRO A O 1
ATOM 711 N N . LEU A 1 87 ? -7.609 18.281 17.594 1 96.56 87 LEU A N 1
ATOM 712 C CA . LEU A 1 87 ? -8.086 18.609 16.266 1 96.56 87 LEU A CA 1
ATOM 713 C C . LEU A 1 87 ? -8.578 20.062 16.203 1 96.56 87 LEU A C 1
ATOM 715 O O . LEU A 1 87 ? -9 20.531 15.148 1 96.56 87 LEU A O 1
ATOM 719 N N . LEU A 1 88 ? -8.453 20.812 17.281 1 95.62 88 LEU A N 1
ATOM 720 C CA . LEU A 1 88 ? -9.086 22.125 17.375 1 95.62 88 LEU A CA 1
ATOM 721 C C . LEU A 1 88 ? -8.258 23.188 16.641 1 95.62 88 LEU A C 1
ATOM 723 O O . LEU A 1 88 ? -8.789 23.984 15.875 1 95.62 88 LEU A O 1
ATOM 727 N N . LYS A 1 89 ? -6.902 23.203 16.922 1 96.25 89 LYS A N 1
ATOM 728 C CA . LYS A 1 89 ? -6 24.188 16.312 1 96.25 89 LYS A CA 1
ATOM 729 C C . LYS A 1 89 ? -4.902 23.5 15.516 1 96.25 89 LYS A C 1
ATOM 731 O O . LYS A 1 89 ? -4.316 22.516 15.969 1 96.25 89 LYS A O 1
ATOM 736 N N . ILE A 1 90 ? -4.629 24.078 14.383 1 98.12 90 ILE A N 1
ATOM 737 C CA . ILE A 1 90 ? -3.635 23.484 13.5 1 98.12 90 ILE A CA 1
ATOM 738 C C . ILE A 1 90 ? -2.281 23.422 14.211 1 98.12 90 ILE A C 1
ATOM 740 O O . ILE A 1 90 ? -1.529 22.453 14.047 1 98.12 90 ILE A O 1
ATOM 744 N N . GLU A 1 91 ? -1.977 24.453 14.961 1 98.12 91 GLU A N 1
ATOM 745 C CA . GLU A 1 91 ? -0.709 24.453 15.68 1 98.12 91 GLU A CA 1
ATOM 746 C C . GLU A 1 91 ? -0.597 23.234 16.609 1 98.12 91 GLU A C 1
ATOM 748 O O . GLU A 1 91 ? 0.448 22.594 16.656 1 98.12 91 GLU A O 1
ATOM 753 N N . ASP A 1 92 ? -1.65 22.953 17.297 1 97.94 92 ASP A N 1
ATOM 754 C CA . ASP A 1 92 ? -1.665 21.828 18.219 1 97.94 92 ASP A CA 1
ATOM 755 C C . ASP A 1 92 ? -1.563 20.5 17.453 1 97.94 92 ASP A C 1
ATOM 757 O O . ASP A 1 92 ? -0.916 19.562 17.922 1 97.94 92 ASP A O 1
ATOM 761 N N . ILE A 1 93 ? -2.236 20.422 16.328 1 98.62 93 ILE A N 1
ATOM 762 C CA . ILE A 1 93 ? -2.184 19.219 15.492 1 98.62 93 ILE A CA 1
ATOM 763 C C . ILE A 1 93 ? -0.74 18.953 15.078 1 98.62 93 ILE A C 1
ATOM 765 O O . ILE A 1 93 ? -0.215 17.859 15.328 1 98.62 93 ILE A O 1
ATOM 769 N N . LEU A 1 94 ? -0.12 19.969 14.492 1 98.75 94 LEU A N 1
ATOM 770 C CA . LEU A 1 94 ? 1.222 19.812 13.938 1 98.75 94 LEU A CA 1
ATOM 771 C C . LEU A 1 94 ? 2.234 19.547 15.047 1 98.75 94 LEU A C 1
ATOM 773 O O . LEU A 1 94 ? 3.137 18.719 14.875 1 98.75 94 LEU A O 1
ATOM 777 N N . LYS A 1 95 ? 2.105 20.25 16.156 1 98.25 95 LYS A N 1
ATOM 778 C CA . LYS A 1 95 ? 2.994 20.047 17.281 1 98.25 95 LYS A CA 1
ATOM 779 C C . LYS A 1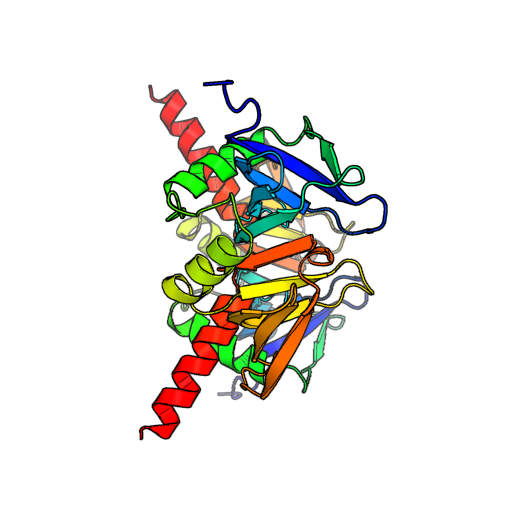 95 ? 2.879 18.625 17.812 1 98.25 95 LYS A C 1
ATOM 781 O O . LYS A 1 95 ? 3.891 17.953 18.062 1 98.25 95 LYS A O 1
ATOM 786 N N . TYR A 1 96 ? 1.703 18.203 18 1 98.38 96 TYR A N 1
ATOM 787 C CA . TYR A 1 96 ? 1.455 16.844 18.5 1 98.38 96 TYR A CA 1
ATOM 788 C C . TYR A 1 96 ? 2.111 15.812 17.594 1 98.38 96 TYR A C 1
ATOM 790 O O . TYR A 1 96 ? 2.83 14.93 18.078 1 98.38 96 TYR A O 1
ATOM 798 N N . ILE A 1 97 ? 1.876 15.883 16.266 1 98.44 97 ILE A N 1
ATOM 799 C CA . ILE A 1 97 ? 2.383 14.914 15.305 1 98.44 97 ILE A CA 1
ATOM 800 C C . ILE A 1 97 ? 3.91 14.938 15.297 1 98.44 97 ILE A C 1
ATOM 802 O O . ILE A 1 97 ? 4.555 13.891 15.32 1 98.44 97 ILE A O 1
ATOM 806 N N . SER A 1 98 ? 4.434 16.156 15.273 1 98.12 98 SER A N 1
ATOM 807 C CA . SER A 1 98 ? 5.887 16.281 15.227 1 98.12 98 SER A CA 1
ATOM 808 C C . SER A 1 98 ? 6.535 15.688 16.484 1 98.12 98 SER A C 1
ATOM 810 O O . SER A 1 98 ? 7.586 15.047 16.391 1 98.12 98 SER A O 1
ATOM 812 N N . GLU A 1 99 ? 5.957 15.906 17.609 1 97.19 99 GLU A N 1
ATOM 813 C CA . GLU A 1 99 ? 6.527 15.438 18.875 1 97.19 99 GLU A CA 1
ATOM 814 C C . GLU A 1 99 ? 6.348 13.93 19.031 1 97.19 99 GLU A C 1
ATOM 816 O O . GLU A 1 99 ? 7.262 13.227 19.469 1 97.19 99 GLU A O 1
ATOM 821 N N . LYS A 1 100 ? 5.234 13.445 18.641 1 96.75 100 LYS A N 1
ATOM 822 C CA . LYS A 1 100 ? 4.906 12.055 18.906 1 96.75 100 LYS A CA 1
ATOM 823 C C . LYS A 1 100 ? 5.359 11.148 17.766 1 96.75 100 LYS A C 1
ATOM 825 O O . LYS A 1 100 ? 5.77 10.008 18 1 96.75 100 LYS A O 1
ATOM 830 N N . TYR A 1 101 ? 5.297 11.664 16.484 1 97.12 101 TYR A N 1
ATOM 831 C CA . TYR A 1 101 ? 5.555 10.797 15.336 1 97.12 101 TYR A CA 1
ATOM 832 C C . TYR A 1 101 ? 6.797 11.258 14.586 1 97.12 101 TYR A C 1
ATOM 834 O O . TYR A 1 101 ? 7.281 10.547 13.695 1 97.12 101 TYR A O 1
ATOM 842 N N . GLY A 1 102 ? 7.301 12.414 14.891 1 97 102 GLY A N 1
ATOM 843 C CA . GLY A 1 102 ? 8.594 12.844 14.375 1 97 102 GLY A CA 1
ATOM 844 C C . GLY A 1 102 ? 8.492 13.633 13.086 1 97 102 GLY A C 1
ATOM 845 O O . GLY A 1 102 ? 8.938 14.781 13.016 1 97 102 GLY A O 1
ATOM 846 N N . ILE A 1 103 ? 7.918 13.023 11.984 1 98.5 103 ILE A N 1
ATOM 847 C CA . ILE A 1 103 ? 7.855 13.625 10.656 1 98.5 103 ILE A CA 1
ATOM 848 C C . ILE A 1 103 ? 6.41 13.641 10.172 1 98.5 103 ILE A C 1
ATOM 850 O O . ILE A 1 103 ? 5.648 12.711 10.43 1 98.5 103 ILE A O 1
ATOM 854 N N . LEU A 1 104 ? 6.082 14.703 9.516 1 98.75 104 LEU A N 1
ATOM 855 C CA . LEU A 1 104 ? 4.781 14.812 8.859 1 98.75 104 LEU A CA 1
ATOM 856 C C . LEU A 1 104 ? 4.926 15.398 7.461 1 98.75 104 LEU A C 1
ATOM 858 O O . LEU A 1 104 ? 6.012 15.836 7.078 1 98.75 104 LEU A O 1
ATOM 862 N N . GLU A 1 105 ? 3.885 15.273 6.68 1 98.25 105 GLU A N 1
ATOM 863 C CA . GLU A 1 105 ? 3.777 15.891 5.363 1 98.25 105 GLU A CA 1
ATOM 864 C C . GLU A 1 105 ? 2.572 16.828 5.293 1 98.25 105 GLU A C 1
ATOM 866 O O . GLU A 1 105 ? 1.491 16.5 5.781 1 98.25 105 GLU A O 1
ATOM 871 N N . VAL A 1 106 ? 2.744 18 4.734 1 97.38 106 VAL A N 1
ATOM 872 C CA . VAL A 1 106 ? 1.675 18.984 4.598 1 97.38 106 VAL A CA 1
ATOM 873 C C . VAL A 1 106 ? 1.485 19.344 3.127 1 97.38 106 VAL A C 1
ATOM 875 O O . VAL A 1 106 ? 2.461 19.516 2.393 1 97.38 106 VAL A O 1
ATOM 878 N N . GLN A 1 107 ? 0.235 19.422 2.713 1 96 107 GLN A N 1
ATOM 879 C CA . GLN A 1 107 ? -0.117 19.906 1.38 1 96 107 GLN A CA 1
ATOM 880 C C . GLN A 1 107 ? -0.961 21.172 1.458 1 96 107 GLN A C 1
ATOM 882 O O . GLN A 1 107 ? -1.85 21.281 2.305 1 96 107 GLN A O 1
ATOM 887 N N . THR A 1 108 ? -0.636 22.078 0.601 1 94.31 108 THR A N 1
ATOM 888 C CA . THR A 1 108 ? -1.371 23.344 0.549 1 94.31 108 THR A CA 1
ATOM 889 C C . THR A 1 108 ? -2.34 23.359 -0.63 1 94.31 108 THR A C 1
ATOM 891 O O . THR A 1 108 ? -2.496 22.344 -1.323 1 94.31 108 THR A O 1
ATOM 894 N N . ASP A 1 109 ? -3.152 24.438 -0.756 1 88.69 109 ASP A N 1
ATOM 895 C CA . ASP A 1 109 ? -4.129 24.594 -1.832 1 88.69 109 ASP A CA 1
ATOM 896 C C . ASP A 1 109 ? -3.438 24.703 -3.189 1 88.69 109 ASP A C 1
ATOM 898 O O . ASP A 1 109 ? -4.051 24.422 -4.227 1 88.69 109 ASP A O 1
ATOM 902 N N . ALA A 1 110 ? -2.215 25.203 -3.059 1 69.56 110 ALA A N 1
ATOM 903 C CA . ALA A 1 110 ? -1.502 25.391 -4.32 1 69.56 110 ALA A CA 1
ATOM 904 C C . ALA A 1 110 ? -0.858 24.094 -4.785 1 69.56 110 ALA A C 1
ATOM 906 O O . ALA A 1 110 ? -0.458 23.266 -3.965 1 69.56 110 ALA A O 1
ATOM 907 N N . LEU A 1 111 ? -0.491 23.953 -6.219 1 58.69 111 LEU A N 1
ATOM 908 C CA . LEU A 1 111 ? 0.339 23.094 -7.059 1 58.69 111 LEU A CA 1
ATOM 909 C C . LEU A 1 111 ? 0.532 21.734 -6.414 1 58.69 111 LEU A C 1
ATOM 911 O O . LEU A 1 111 ? 1.617 21.156 -6.496 1 58.69 111 LEU A O 1
ATOM 915 N N . SER A 1 112 ? -0.529 21.203 -5.762 1 65.06 112 SER A N 1
ATOM 916 C CA . SER A 1 112 ? -0.318 19.812 -5.387 1 65.06 112 SER A CA 1
ATOM 917 C C . SER A 1 112 ? 1.072 19.594 -4.797 1 65.06 112 SER A C 1
ATOM 919 O O . SER A 1 112 ? 1.676 18.531 -4.98 1 65.06 112 SER A O 1
ATOM 921 N N . LYS A 1 113 ? 1.645 20.75 -4.211 1 80.44 113 LYS A N 1
ATOM 922 C CA . LYS A 1 113 ? 2.959 20.641 -3.586 1 80.44 113 LYS A CA 1
ATOM 923 C C . LYS A 1 113 ? 2.848 20.062 -2.178 1 80.44 113 LYS A C 1
ATOM 925 O O . LYS A 1 113 ? 1.943 20.422 -1.422 1 80.44 113 LYS A O 1
ATOM 930 N N . SER A 1 114 ? 3.721 19.203 -1.919 1 92.62 114 SER A N 1
ATOM 931 C CA . SER A 1 114 ? 3.805 18.562 -0.605 1 92.62 114 SER A CA 1
ATOM 932 C C . SER A 1 114 ? 5.121 18.906 0.085 1 92.62 114 SER A C 1
ATOM 934 O O . SER A 1 114 ? 6.156 19.031 -0.573 1 92.62 114 SER A O 1
ATOM 936 N N . TYR A 1 115 ? 5.035 19.188 1.391 1 96.56 115 TYR A N 1
ATOM 937 C CA . TYR A 1 115 ? 6.195 19.516 2.209 1 96.56 115 TYR A CA 1
ATOM 938 C C . TYR A 1 115 ? 6.391 18.5 3.326 1 96.56 115 TYR A C 1
ATOM 940 O O . TYR A 1 115 ? 5.508 18.328 4.168 1 96.56 115 TYR A O 1
ATOM 948 N N . LEU A 1 116 ? 7.484 17.906 3.281 1 97.88 116 LEU A N 1
ATOM 949 C CA . LEU A 1 116 ? 7.875 16.922 4.285 1 97.88 116 LEU A CA 1
ATOM 950 C C . LEU A 1 116 ? 8.781 17.547 5.336 1 97.88 116 LEU A C 1
ATOM 952 O O . LEU A 1 116 ? 9.695 18.312 5 1 97.88 116 LEU A O 1
ATOM 956 N N . GLY A 1 117 ? 8.484 17.219 6.652 1 98.44 117 GLY A N 1
ATOM 957 C CA . GLY A 1 117 ? 9.367 17.797 7.652 1 98.44 117 GLY A CA 1
ATOM 958 C C . GLY A 1 117 ? 8.812 17.703 9.062 1 98.44 117 GLY A C 1
ATOM 959 O O . GLY A 1 117 ? 8.094 16.766 9.398 1 98.44 117 GLY A O 1
ATOM 960 N N . LYS A 1 118 ? 9.305 18.578 9.867 1 98.44 118 LYS A N 1
ATOM 961 C CA . LYS A 1 118 ? 8.922 18.672 11.273 1 98.44 118 LYS A CA 1
ATOM 962 C C . LYS A 1 118 ? 8.445 20.078 11.617 1 98.44 118 LYS A C 1
ATOM 964 O O . LYS A 1 118 ? 9.055 21.062 11.203 1 98.44 118 LYS A O 1
ATOM 969 N N . PHE A 1 119 ? 7.383 20.125 12.414 1 98.75 119 PHE A N 1
ATOM 970 C CA . PHE A 1 119 ? 6.832 21.422 12.828 1 98.75 119 PHE A CA 1
ATOM 971 C C . PHE A 1 119 ? 7.785 22.141 13.781 1 98.75 119 PHE A C 1
ATOM 973 O O . PHE A 1 119 ? 8.312 21.531 14.719 1 98.75 119 PHE A O 1
ATOM 980 N N . LYS A 1 120 ? 7.988 23.406 13.539 1 98.25 120 LYS A N 1
ATOM 981 C CA . LYS A 1 120 ? 8.82 24.203 14.43 1 98.25 120 LYS A CA 1
ATOM 982 C C . LYS A 1 120 ? 7.969 25.172 15.242 1 98.25 120 LYS A C 1
ATOM 984 O O . LYS A 1 120 ? 8.031 25.188 16.484 1 98.25 120 LYS A O 1
ATOM 989 N N . LYS A 1 121 ? 7.215 25.984 14.516 1 97.94 121 LYS A N 1
ATOM 990 C CA . LYS A 1 121 ? 6.414 26.984 15.219 1 97.94 121 LYS A CA 1
ATOM 991 C C . LYS A 1 121 ? 5.391 27.625 14.289 1 97.94 121 LYS A C 1
ATOM 993 O O . LYS A 1 121 ? 5.465 27.453 13.07 1 97.94 121 LYS A O 1
ATOM 998 N N . LEU A 1 122 ? 4.391 28.172 14.906 1 97.69 122 LEU A N 1
ATOM 999 C CA . LEU A 1 122 ? 3.461 29.062 14.234 1 97.69 122 LEU A CA 1
ATOM 1000 C C . LEU A 1 122 ? 3.73 30.516 14.609 1 97.69 122 LEU A C 1
ATOM 1002 O O . LEU A 1 122 ? 3.83 30.844 15.797 1 97.69 122 LEU A O 1
ATOM 1006 N N . GLU A 1 123 ? 3.986 31.359 13.602 1 96.5 123 GLU A N 1
ATOM 1007 C CA . GLU A 1 123 ? 4.273 32.781 13.836 1 96.5 123 GLU A CA 1
ATOM 1008 C C . GLU A 1 123 ? 3.625 33.656 12.773 1 96.5 123 GLU A C 1
ATOM 1010 O O . GLU A 1 123 ? 3.844 33.469 11.578 1 96.5 123 GLU A O 1
ATOM 1015 N N . ASN A 1 124 ? 2.883 34.719 13.195 1 96.12 124 ASN A N 1
ATOM 1016 C CA . ASN A 1 124 ? 2.25 35.688 12.297 1 96.12 124 ASN A CA 1
ATOM 1017 C C . ASN A 1 124 ? 1.46 35 11.195 1 96.12 124 ASN A C 1
ATOM 1019 O O . ASN A 1 124 ? 1.637 35.281 10.016 1 96.12 124 ASN A O 1
ATOM 1023 N N . ASN A 1 125 ? 0.716 33.938 11.484 1 96.44 125 ASN A N 1
ATOM 1024 C CA . ASN A 1 125 ? -0.183 33.219 10.602 1 96.44 125 ASN A CA 1
ATOM 1025 C C . ASN A 1 125 ? 0.589 32.344 9.602 1 96.44 125 ASN A C 1
ATOM 1027 O O . ASN A 1 125 ? 0.052 31.969 8.562 1 96.44 125 ASN A O 1
ATOM 1031 N N . CYS A 1 126 ? 1.856 32.125 9.93 1 98.19 126 CYS A N 1
ATOM 1032 C CA . CYS A 1 126 ? 2.676 31.234 9.102 1 98.19 126 CYS A CA 1
ATOM 1033 C C . CYS A 1 126 ? 3.188 30.047 9.914 1 98.19 126 CYS A C 1
ATOM 1035 O O . CYS A 1 126 ? 3.588 30.203 11.07 1 98.19 126 CYS A O 1
ATOM 1037 N N . ILE A 1 127 ? 3.143 28.953 9.266 1 97.94 127 ILE A N 1
ATOM 1038 C CA . ILE A 1 127 ? 3.727 27.75 9.828 1 97.94 127 ILE A CA 1
ATOM 1039 C C . ILE A 1 127 ? 5.172 27.594 9.359 1 97.94 127 ILE A C 1
ATOM 1041 O O . ILE A 1 127 ? 5.453 27.703 8.164 1 97.94 127 ILE A O 1
ATOM 1045 N N . ILE A 1 128 ? 6.02 27.359 10.305 1 98.69 128 ILE A N 1
ATOM 1046 C CA . ILE A 1 128 ? 7.414 27.078 9.969 1 98.69 128 ILE A CA 1
ATOM 1047 C C . ILE A 1 128 ? 7.711 25.594 10.148 1 98.69 128 ILE A C 1
ATOM 1049 O O . ILE A 1 128 ? 7.547 25.062 11.242 1 98.69 128 ILE A O 1
ATOM 1053 N N . LEU A 1 129 ? 8.133 24.953 9.078 1 98.44 129 LEU A N 1
ATOM 1054 C CA . LEU A 1 129 ? 8.547 23.562 9.109 1 98.44 129 LEU A CA 1
ATOM 1055 C C . LEU A 1 129 ? 10.047 23.438 8.875 1 98.44 129 LEU A C 1
ATOM 1057 O O . LEU A 1 129 ? 10.609 24.109 8.008 1 98.44 129 LEU A O 1
ATOM 1061 N N . LYS A 1 130 ? 10.664 22.609 9.703 1 98.5 130 LYS A N 1
ATOM 1062 C CA . LYS A 1 130 ? 11.977 22.141 9.281 1 98.5 130 LYS A CA 1
ATOM 1063 C C . LYS A 1 130 ? 11.859 21.172 8.117 1 98.5 130 LYS A C 1
ATOM 1065 O O . LYS A 1 130 ? 11.211 20.125 8.234 1 98.5 130 LYS A O 1
ATOM 1070 N N . ASN A 1 131 ? 12.586 21.453 7.059 1 97.75 131 ASN A N 1
ATOM 1071 C CA . ASN A 1 131 ? 12.367 20.734 5.809 1 97.75 131 ASN A CA 1
ATOM 1072 C C . ASN A 1 131 ? 13.172 19.438 5.758 1 97.75 131 ASN A C 1
ATOM 1074 O O . ASN A 1 131 ? 14.344 19.422 6.133 1 97.75 131 ASN A O 1
ATOM 1078 N N . LEU A 1 132 ? 12.477 18.453 5.285 1 97.81 132 LEU A N 1
ATOM 1079 C CA . LEU A 1 132 ? 13.109 17.172 4.992 1 97.81 132 LEU A CA 1
ATOM 1080 C C . LEU A 1 132 ? 12.938 16.812 3.521 1 97.81 132 LEU A C 1
ATOM 1082 O O . LEU A 1 132 ? 11.82 16.812 3 1 97.81 132 LEU A O 1
ATOM 1086 N N . THR A 1 133 ? 14.023 16.516 2.791 1 95.5 133 THR A N 1
ATOM 1087 C CA . THR A 1 133 ? 13.953 16.156 1.379 1 95.5 133 THR A CA 1
ATOM 1088 C C . THR A 1 133 ? 13.562 14.695 1.218 1 95.5 133 THR A C 1
ATOM 1090 O O . THR A 1 133 ? 13.711 13.898 2.146 1 95.5 133 THR A O 1
ATOM 1093 N N . PRO A 1 134 ? 13.086 14.312 0.082 1 91.75 134 PRO A N 1
ATOM 1094 C CA . PRO A 1 134 ? 12.773 12.906 -0.172 1 91.75 134 PRO A CA 1
ATOM 1095 C C . PRO A 1 134 ? 13.992 11.992 -0.024 1 91.75 134 PRO A C 1
ATOM 1097 O O . PRO A 1 134 ? 13.844 10.773 0.106 1 91.75 134 PRO A O 1
ATOM 1100 N N . LYS A 1 135 ? 15.219 12.523 0.004 1 91.19 135 LYS A N 1
ATOM 1101 C CA . LYS A 1 135 ? 16.453 11.75 0.189 1 91.19 135 LYS A CA 1
ATOM 1102 C C . LYS A 1 135 ? 16.859 11.719 1.658 1 91.19 135 LYS A C 1
ATOM 1104 O O . LYS A 1 135 ? 18 11.391 1.98 1 91.19 135 LYS A O 1
ATOM 1109 N N . ALA A 1 136 ? 15.922 12.219 2.531 1 94.56 136 ALA A N 1
ATOM 1110 C CA . ALA A 1 136 ? 16.109 12.164 3.979 1 94.56 136 ALA A CA 1
ATOM 1111 C C . ALA A 1 136 ? 17.25 13.07 4.422 1 94.56 136 ALA A C 1
ATOM 1113 O O . ALA A 1 136 ? 18.125 12.656 5.176 1 94.56 136 ALA A O 1
ATOM 1114 N N . LYS A 1 137 ? 17.25 14.195 3.867 1 95.56 137 LYS A N 1
ATOM 1115 C CA . LYS A 1 137 ? 18.188 15.227 4.289 1 95.56 137 LYS A CA 1
ATOM 1116 C C . LYS A 1 137 ? 17.469 16.469 4.773 1 95.56 137 LYS A C 1
ATOM 1118 O O . LYS A 1 137 ? 16.625 17.016 4.062 1 95.56 137 LYS A O 1
ATOM 1123 N N . TRP A 1 138 ? 17.797 16.812 5.957 1 96.81 138 TRP A N 1
ATOM 1124 C CA . TRP A 1 138 ? 17.266 18.078 6.445 1 96.81 138 TRP A CA 1
ATOM 1125 C C . TRP A 1 138 ? 17.844 19.25 5.664 1 96.81 138 TRP A C 1
ATOM 1127 O O . TRP A 1 138 ? 19.047 19.266 5.359 1 96.81 138 TRP A O 1
ATOM 1137 N N . ASN A 1 139 ? 16.953 20.125 5.27 1 95.81 139 ASN A N 1
ATOM 1138 C CA . ASN A 1 139 ? 17.422 21.234 4.445 1 95.81 139 ASN A CA 1
ATOM 1139 C C . ASN A 1 139 ? 16.656 22.516 4.742 1 95.81 139 ASN A C 1
ATOM 1141 O O . ASN A 1 139 ? 15.75 22.891 3.99 1 95.81 139 ASN A O 1
ATOM 1145 N N . GLY A 1 140 ? 17.078 23.281 5.773 1 97.06 140 GLY A N 1
ATOM 1146 C CA . GLY A 1 140 ? 16.5 24.578 6.062 1 97.06 140 GLY A CA 1
ATOM 1147 C C . GLY A 1 140 ? 15.062 24.5 6.562 1 97.06 140 GLY A C 1
ATOM 1148 O O . GLY A 1 140 ? 14.68 23.531 7.215 1 97.06 140 GLY A O 1
ATOM 1149 N N . ASN A 1 141 ? 14.328 25.641 6.387 1 97.94 141 ASN A N 1
ATOM 1150 C CA . ASN A 1 141 ? 12.945 25.75 6.84 1 97.94 141 ASN A CA 1
ATOM 1151 C C . ASN A 1 141 ? 12.023 26.219 5.719 1 97.94 141 ASN A C 1
ATOM 1153 O O . ASN A 1 141 ? 12.461 26.891 4.789 1 97.94 141 ASN A O 1
ATOM 1157 N N . THR A 1 142 ? 10.883 25.766 5.785 1 96.81 142 THR A N 1
ATOM 1158 C CA . THR A 1 142 ? 9.836 26.219 4.875 1 96.81 142 THR A CA 1
ATOM 1159 C C . THR A 1 142 ? 8.758 26.984 5.637 1 96.81 142 THR A C 1
ATOM 1161 O O . THR A 1 142 ? 8.344 26.562 6.719 1 96.81 142 THR 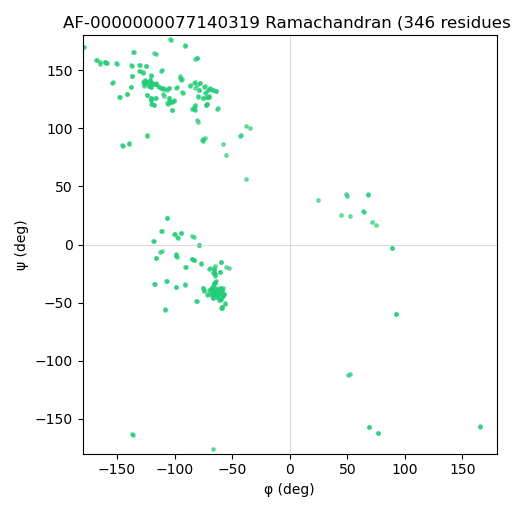A O 1
ATOM 1164 N N . LYS A 1 143 ? 8.383 28.078 5.039 1 97 143 LYS A N 1
ATOM 1165 C CA . LYS A 1 143 ? 7.293 28.891 5.586 1 97 143 LYS A CA 1
ATOM 1166 C C . LYS A 1 143 ? 6.016 28.703 4.773 1 97 143 LYS A C 1
ATOM 1168 O O . LYS A 1 143 ? 6.02 28.859 3.551 1 97 143 LYS A O 1
ATOM 1173 N N . LEU A 1 144 ? 4.934 28.344 5.48 1 96.12 144 LEU A N 1
ATOM 1174 C CA . LEU A 1 144 ? 3.643 28.125 4.84 1 96.12 144 LEU A CA 1
ATOM 1175 C C . LEU A 1 144 ? 2.561 28.984 5.488 1 96.12 144 LEU A C 1
ATOM 1177 O O . LEU A 1 144 ? 2.512 29.109 6.715 1 96.12 144 LEU A O 1
ATOM 1181 N N . ILE A 1 145 ? 1.708 29.516 4.645 1 95.88 145 ILE A N 1
ATOM 1182 C CA . ILE A 1 145 ? 0.566 30.234 5.18 1 95.88 145 ILE A CA 1
ATOM 1183 C C . ILE A 1 145 ? -0.431 29.266 5.797 1 95.88 145 ILE A C 1
ATOM 1185 O O . ILE A 1 145 ? -0.871 28.312 5.137 1 95.88 145 ILE A O 1
ATOM 1189 N N . GLU A 1 146 ? -0.789 29.516 7.02 1 96.25 146 GLU A N 1
ATOM 1190 C CA . GLU A 1 146 ? -1.584 28.578 7.809 1 96.25 146 GLU A CA 1
ATOM 1191 C C . GLU A 1 146 ? -2.902 28.25 7.109 1 96.25 146 GLU A C 1
ATOM 1193 O O . GLU A 1 146 ? -3.297 27.078 7.031 1 96.25 146 GLU A O 1
ATOM 1198 N N . ASN A 1 147 ? -3.557 29.281 6.555 1 94.12 147 ASN A N 1
ATOM 1199 C CA . ASN A 1 147 ? -4.902 29.109 6.016 1 94.12 147 ASN A CA 1
ATOM 1200 C C . ASN A 1 147 ? -4.871 28.453 4.641 1 94.12 147 ASN A C 1
ATOM 1202 O O . ASN A 1 147 ? -5.922 28.125 4.082 1 94.12 147 ASN A O 1
ATOM 1206 N N . LYS A 1 148 ? -3.693 28.141 4.133 1 93.88 148 LYS A N 1
ATOM 1207 C CA . LYS A 1 148 ? -3.568 27.484 2.832 1 93.88 148 LYS A CA 1
ATOM 1208 C C . LYS A 1 148 ? -3.363 25.984 2.986 1 93.88 148 LYS A C 1
ATOM 1210 O O . LYS A 1 148 ? -3.451 25.234 2.01 1 93.88 148 LYS A O 1
ATOM 1215 N N . ILE A 1 149 ? -3.16 25.547 4.184 1 95.75 149 ILE A N 1
ATOM 1216 C CA . ILE A 1 149 ? -2.949 24.125 4.426 1 95.75 149 ILE A CA 1
ATOM 1217 C C . ILE A 1 149 ? -4.27 23.375 4.281 1 95.75 149 ILE A C 1
ATOM 1219 O O . ILE A 1 149 ? -5.281 23.766 4.867 1 95.75 149 ILE A O 1
ATOM 1223 N N . ARG A 1 150 ? -4.188 22.266 3.467 1 95.56 150 ARG A N 1
ATOM 1224 C CA . ARG A 1 150 ? -5.406 21.5 3.188 1 95.56 150 ARG A CA 1
ATOM 1225 C C . ARG A 1 150 ? -5.305 20.078 3.725 1 95.56 150 ARG A C 1
ATOM 1227 O O . ARG A 1 150 ? -6.312 19.484 4.113 1 95.56 150 ARG A O 1
ATOM 1234 N N . ILE A 1 151 ? -4.125 19.547 3.689 1 97.06 151 ILE A N 1
ATOM 1235 C CA . ILE A 1 151 ? -3.951 18.125 4 1 97.06 151 ILE A CA 1
ATOM 1236 C C . ILE A 1 151 ? -2.717 17.938 4.875 1 97.06 151 ILE A C 1
ATOM 1238 O O . ILE A 1 151 ? -1.672 18.547 4.629 1 97.06 151 ILE A O 1
ATOM 1242 N N . ILE A 1 152 ? -2.834 17.141 5.887 1 98 152 ILE A N 1
ATOM 1243 C CA . ILE A 1 152 ? -1.725 16.719 6.727 1 98 152 ILE A CA 1
ATOM 1244 C C . ILE A 1 152 ? -1.66 15.188 6.742 1 98 152 ILE A C 1
ATOM 1246 O O . ILE A 1 152 ? -2.672 14.516 6.965 1 98 152 ILE A O 1
ATOM 1250 N N . LYS A 1 153 ? -0.5 14.633 6.461 1 98.25 153 LYS A N 1
ATOM 1251 C CA . LYS A 1 153 ? -0.276 13.195 6.469 1 98.25 153 LYS A CA 1
ATOM 1252 C C . LYS A 1 153 ? 0.815 12.812 7.469 1 98.25 153 LYS A C 1
ATOM 1254 O O . LYS A 1 153 ? 1.8 13.539 7.625 1 98.25 153 LYS A O 1
ATOM 1259 N N . PHE A 1 154 ? 0.649 11.672 8.078 1 98.31 154 PHE A N 1
ATOM 1260 C CA . PHE A 1 154 ? 1.721 11.188 8.945 1 98.31 154 PHE A CA 1
ATOM 1261 C C . PHE A 1 154 ? 1.591 9.688 9.188 1 98.31 154 PHE A C 1
ATOM 1263 O O . PHE A 1 154 ? 0.531 9.109 8.953 1 98.31 154 PHE A O 1
ATOM 1270 N N . ASP A 1 155 ? 2.68 9.039 9.531 1 97.5 155 ASP A N 1
ATOM 1271 C CA . ASP A 1 155 ? 2.824 7.656 9.969 1 97.5 155 ASP A CA 1
ATOM 1272 C C . ASP A 1 155 ? 2.426 6.684 8.859 1 97.5 155 ASP A C 1
ATOM 1274 O O . ASP A 1 155 ? 1.876 5.613 9.133 1 97.5 155 ASP A O 1
ATOM 1278 N N . ASN A 1 156 ? 2.586 7.098 7.574 1 97.06 156 ASN A N 1
ATOM 1279 C CA . ASN A 1 156 ? 2.41 6.172 6.457 1 97.06 156 ASN A CA 1
ATOM 1280 C C . ASN A 1 156 ? 3.723 5.496 6.078 1 97.06 156 ASN A C 1
ATOM 1282 O O . ASN A 1 156 ? 4.773 5.812 6.633 1 97.06 156 ASN A O 1
ATOM 1286 N N . ASP A 1 157 ? 3.688 4.57 5.254 1 96.56 157 ASP A N 1
ATOM 1287 C CA . ASP A 1 157 ? 4.859 3.777 4.898 1 96.56 157 ASP A CA 1
ATOM 1288 C C . ASP A 1 157 ? 5.977 4.664 4.344 1 96.56 157 ASP A C 1
ATOM 1290 O O . ASP A 1 157 ? 7.148 4.477 4.676 1 96.56 157 ASP A O 1
ATOM 1294 N N . TYR A 1 158 ? 5.633 5.602 3.506 1 96.94 158 TYR A N 1
ATOM 1295 C CA . TYR A 1 158 ? 6.625 6.488 2.908 1 96.94 158 TYR A CA 1
ATOM 1296 C C . TYR A 1 158 ? 7.391 7.254 3.98 1 96.94 158 TYR A C 1
ATOM 1298 O O . TYR A 1 158 ? 8.625 7.215 4.023 1 96.94 158 TYR A O 1
ATOM 1306 N N . ILE A 1 159 ? 6.688 7.938 4.836 1 97.88 159 ILE A N 1
ATOM 1307 C CA . ILE A 1 159 ? 7.289 8.758 5.883 1 97.88 159 ILE A CA 1
ATOM 1308 C C . ILE A 1 159 ? 8.109 7.871 6.816 1 97.88 159 ILE A C 1
ATOM 1310 O O . ILE A 1 159 ? 9.227 8.234 7.199 1 97.88 159 ILE A O 1
ATOM 1314 N N . ASN A 1 160 ? 7.617 6.703 7.203 1 96.69 160 ASN A N 1
ATOM 1315 C CA . ASN A 1 160 ? 8.32 5.805 8.109 1 96.69 160 ASN A CA 1
ATOM 1316 C C . ASN A 1 160 ? 9.602 5.258 7.469 1 96.69 160 ASN A C 1
ATOM 1318 O O . ASN A 1 160 ? 10.586 5.008 8.164 1 96.69 160 ASN A O 1
ATOM 1322 N N . SER A 1 161 ? 9.547 5.078 6.152 1 96.5 161 SER A N 1
ATOM 1323 C CA . SER A 1 161 ? 10.742 4.652 5.43 1 96.5 161 SER A CA 1
ATOM 1324 C C . SER A 1 161 ? 11.812 5.742 5.441 1 96.5 161 SER A C 1
ATOM 1326 O O . SER A 1 161 ? 12.992 5.457 5.637 1 96.5 161 SER A O 1
ATOM 1328 N N . ILE A 1 162 ? 11.383 6.953 5.242 1 96 162 ILE A N 1
ATOM 1329 C CA . ILE A 1 162 ? 12.312 8.078 5.293 1 96 162 ILE A CA 1
ATOM 1330 C C . ILE A 1 162 ? 12.922 8.18 6.691 1 96 162 ILE A C 1
ATOM 1332 O O . ILE A 1 162 ? 14.125 8.406 6.836 1 96 162 ILE A O 1
ATOM 1336 N N . LYS A 1 163 ? 12.102 8 7.738 1 95.81 163 LYS A N 1
ATOM 1337 C CA . LYS A 1 163 ? 12.594 8.039 9.109 1 95.81 163 LYS A CA 1
ATOM 1338 C C . LYS A 1 163 ? 13.641 6.953 9.352 1 95.81 163 LYS A C 1
ATOM 1340 O O . LYS A 1 163 ? 14.602 7.164 10.086 1 95.81 163 LYS A O 1
ATOM 1345 N N . LEU A 1 164 ? 13.391 5.828 8.789 1 94.06 164 LEU A N 1
ATOM 1346 C CA . LEU A 1 164 ? 14.344 4.727 8.922 1 94.06 164 LEU A CA 1
ATOM 1347 C C . LEU A 1 164 ? 15.711 5.121 8.375 1 94.06 164 LEU A C 1
ATOM 1349 O O . LEU A 1 164 ? 16.734 4.852 9.008 1 94.06 164 LEU A O 1
ATOM 1353 N N . ILE A 1 165 ? 15.703 5.777 7.215 1 92.38 165 ILE A N 1
ATOM 1354 C CA . ILE A 1 165 ? 16.938 6.227 6.594 1 92.38 165 ILE A CA 1
ATOM 1355 C C . ILE A 1 165 ? 17.625 7.258 7.492 1 92.38 165 ILE A C 1
ATOM 1357 O O . ILE A 1 165 ? 18.844 7.227 7.668 1 92.38 165 ILE A O 1
ATOM 1361 N N . LEU A 1 166 ? 16.828 8.133 8.008 1 93.5 166 LEU A N 1
ATOM 1362 C CA . LEU A 1 166 ? 17.344 9.172 8.898 1 93.5 166 LEU A CA 1
ATOM 1363 C C . LEU A 1 166 ? 18.047 8.547 10.102 1 93.5 166 LEU A C 1
ATOM 1365 O O . LEU A 1 166 ? 19.125 9 10.5 1 93.5 166 LEU A O 1
ATOM 1369 N N . LYS A 1 167 ? 17.438 7.562 10.641 1 91.69 167 LYS A N 1
ATOM 1370 C CA . LYS A 1 167 ? 18 6.883 11.805 1 91.69 167 LYS A CA 1
ATOM 1371 C C . LYS A 1 167 ? 19.328 6.219 11.469 1 91.69 167 LYS A C 1
ATOM 1373 O O . LYS A 1 167 ? 20.281 6.281 12.258 1 91.69 167 LYS A O 1
ATOM 1378 N N . ILE A 1 168 ? 19.438 5.672 10.344 1 89.5 168 ILE A N 1
ATOM 1379 C CA . ILE A 1 168 ? 20.641 4.973 9.922 1 89.5 168 ILE A CA 1
ATOM 1380 C C . ILE A 1 168 ? 21.766 5.98 9.656 1 89.5 168 ILE A C 1
ATOM 1382 O O . ILE A 1 168 ? 22.922 5.75 10.023 1 89.5 168 ILE A O 1
ATOM 1386 N N . LYS A 1 169 ? 21.391 7.016 9.023 1 87.25 169 LYS A N 1
ATOM 1387 C CA . LYS A 1 169 ? 22.359 8.055 8.727 1 87.25 169 LYS A CA 1
ATOM 1388 C C . LYS A 1 169 ? 22.922 8.664 10.016 1 87.25 169 LYS A C 1
ATOM 1390 O O . LYS A 1 169 ? 24.109 8.992 10.094 1 87.25 169 LYS A O 1
ATOM 1395 N N . THR A 1 170 ? 22.078 8.867 10.906 1 84.75 170 THR A N 1
ATOM 1396 C CA . THR A 1 170 ? 22.5 9.477 12.172 1 84.75 170 THR A CA 1
ATOM 1397 C C . THR A 1 170 ? 23.375 8.516 12.977 1 84.75 170 THR A C 1
ATOM 1399 O O . THR A 1 170 ? 24.312 8.938 13.648 1 84.75 170 THR A O 1
ATOM 1402 N N . ASN A 1 171 ? 23.016 7.254 12.945 1 77.94 171 ASN A N 1
ATOM 1403 C CA . ASN A 1 171 ? 23.828 6.262 13.641 1 77.94 171 ASN A CA 1
ATOM 1404 C C . ASN A 1 171 ? 25.188 6.062 12.961 1 77.94 171 ASN A C 1
ATOM 1406 O O . ASN A 1 171 ? 26.172 5.738 13.625 1 77.94 171 ASN A O 1
ATOM 1410 N N . LYS A 1 172 ? 25.234 6 11.695 1 64.44 172 LYS A N 1
ATOM 1411 C CA . LYS A 1 172 ? 26.531 5.887 11.016 1 64.44 172 LYS A CA 1
ATOM 1412 C C . LYS A 1 172 ? 27.422 7.078 11.328 1 64.44 172 LYS A C 1
ATOM 1414 O O . LYS A 1 172 ? 28.656 6.957 11.328 1 64.44 172 LYS A O 1
ATOM 1419 N N . PHE A 1 173 ? 26.859 8.188 11.414 1 54.16 173 PHE A N 1
ATOM 1420 C CA . PHE A 1 173 ? 27.672 9.328 11.781 1 54.16 173 PHE A CA 1
ATOM 1421 C C . PHE A 1 173 ? 28.125 9.227 13.242 1 54.16 173 PHE A C 1
ATOM 1423 O O . PHE A 1 173 ? 29.078 9.883 13.648 1 54.16 173 PHE A O 1
ATOM 1430 N N . ASN A 1 174 ? 27.453 8.461 14 1 47.31 174 ASN A N 1
ATOM 1431 C CA . ASN A 1 174 ? 27.969 8.273 15.352 1 47.31 174 ASN A CA 1
ATOM 1432 C C . ASN A 1 174 ? 29.047 7.203 15.398 1 47.31 174 ASN A C 1
ATOM 1434 O O . ASN A 1 174 ? 29.609 6.918 16.453 1 47.31 174 ASN A O 1
ATOM 1438 N N . PHE A 1 175 ? 29.25 6.395 14.391 1 37.09 175 PHE A N 1
ATOM 1439 C CA . PHE A 1 175 ? 30.469 5.59 14.43 1 37.09 175 PHE A CA 1
ATOM 1440 C C . PHE A 1 175 ? 31.609 6.309 13.719 1 37.09 175 PHE A C 1
ATOM 1442 O O . PHE A 1 175 ? 31.391 7.039 12.758 1 37.09 175 PHE A O 1
ATOM 1449 N N . MET B 1 1 ? 29.016 -22.531 -8.922 1 32.81 1 MET B N 1
ATOM 1450 C CA . MET B 1 1 ? 27.594 -22.172 -8.906 1 32.81 1 MET B CA 1
ATOM 1451 C C . MET B 1 1 ? 27.391 -20.766 -9.469 1 32.81 1 MET B C 1
ATOM 1453 O O . MET B 1 1 ? 28.031 -19.812 -9.031 1 32.81 1 MET B O 1
ATOM 1457 N N . SER B 1 2 ? 27.016 -20.594 -10.828 1 42.5 2 SER B N 1
ATOM 1458 C CA . SER B 1 2 ? 26.953 -19.328 -11.555 1 42.5 2 SER B CA 1
ATOM 1459 C C . SER B 1 2 ? 26.328 -18.234 -10.688 1 42.5 2 SER B C 1
ATOM 1461 O O . SER B 1 2 ? 25.328 -18.453 -10.008 1 42.5 2 SER B O 1
ATOM 1463 N N . LYS B 1 3 ? 27.062 -17.484 -10.031 1 48.62 3 LYS B N 1
ATOM 1464 C CA . LYS B 1 3 ? 26.828 -16.391 -9.086 1 48.62 3 LYS B CA 1
ATOM 1465 C C . LYS B 1 3 ? 25.578 -15.602 -9.477 1 48.62 3 LYS B C 1
ATOM 1467 O O . LYS B 1 3 ? 25.484 -15.078 -10.586 1 48.62 3 LYS B O 1
ATOM 1472 N N . LYS B 1 4 ? 24.297 -15.789 -8.836 1 74.62 4 LYS B N 1
ATOM 1473 C CA . LYS B 1 4 ? 23.031 -15.141 -9.18 1 74.62 4 LYS B CA 1
ATOM 1474 C C . LYS B 1 4 ? 23.156 -13.617 -9.094 1 74.62 4 LYS B C 1
ATOM 1476 O O . LYS B 1 4 ? 23.094 -13.047 -8.008 1 74.62 4 LYS B O 1
ATOM 1481 N N . LYS B 1 5 ? 23.641 -12.953 -10.25 1 88.75 5 LYS B N 1
ATOM 1482 C CA . LYS B 1 5 ? 24.016 -11.562 -10.5 1 88.75 5 LYS B CA 1
ATOM 1483 C C . L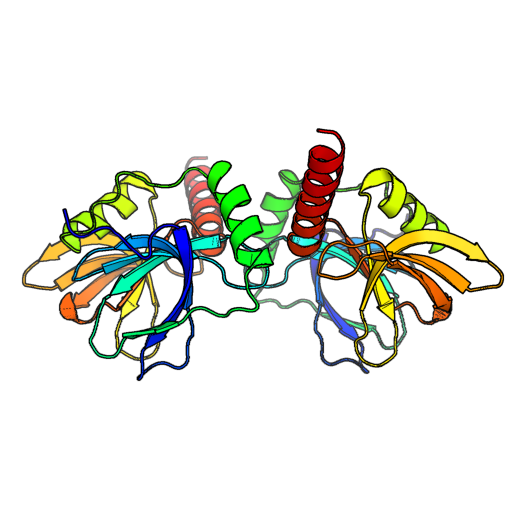YS B 1 5 ? 22.875 -10.617 -10.094 1 88.75 5 LYS B C 1
ATOM 1485 O O . LYS B 1 5 ? 23.125 -9.492 -9.664 1 88.75 5 LYS B O 1
ATOM 1490 N N . PHE B 1 6 ? 21.734 -11.102 -10 1 94.5 6 PHE B N 1
ATOM 1491 C CA . PHE B 1 6 ? 20.625 -10.172 -9.875 1 94.5 6 PHE B CA 1
ATOM 1492 C C . PHE B 1 6 ? 19.969 -10.273 -8.5 1 94.5 6 PHE B C 1
ATOM 1494 O O . PHE B 1 6 ? 19.156 -9.438 -8.125 1 94.5 6 PHE B O 1
ATOM 1501 N N . ILE B 1 7 ? 20.422 -11.25 -7.73 1 94.56 7 ILE B N 1
ATOM 1502 C CA . ILE B 1 7 ? 19.828 -11.438 -6.41 1 94.56 7 ILE B CA 1
ATOM 1503 C C . ILE B 1 7 ? 20.109 -10.219 -5.535 1 94.56 7 ILE B C 1
ATOM 1505 O O . ILE B 1 7 ? 21.234 -9.719 -5.504 1 94.56 7 ILE B O 1
ATOM 1509 N N . GLY B 1 8 ? 19.062 -9.711 -4.883 1 93.94 8 GLY B N 1
ATOM 1510 C CA . GLY B 1 8 ? 19.203 -8.586 -3.979 1 93.94 8 GLY B CA 1
ATOM 1511 C C . GLY B 1 8 ? 19.047 -7.242 -4.672 1 93.94 8 GLY B C 1
ATOM 1512 O O . GLY B 1 8 ? 19 -6.199 -4.016 1 93.94 8 GLY B O 1
ATOM 1513 N N . LYS B 1 9 ? 18.875 -7.242 -5.973 1 96.44 9 LYS B N 1
ATOM 1514 C CA . LYS B 1 9 ? 18.734 -6 -6.73 1 96.44 9 LYS B CA 1
ATOM 1515 C C . LYS B 1 9 ? 17.266 -5.617 -6.906 1 96.44 9 LYS B C 1
ATOM 1517 O O . LYS B 1 9 ? 16.422 -6.488 -7.098 1 96.44 9 LYS B O 1
ATOM 1522 N N . LEU B 1 10 ? 17.047 -4.301 -6.824 1 97.62 10 LEU B N 1
ATOM 1523 C CA . LEU B 1 10 ? 15.742 -3.77 -7.188 1 97.62 10 LEU B CA 1
ATOM 1524 C C . LEU B 1 10 ? 15.633 -3.58 -8.695 1 97.62 10 LEU B C 1
ATOM 1526 O O . LEU B 1 10 ? 16.359 -2.764 -9.281 1 97.62 10 LEU B O 1
ATOM 1530 N N . LEU B 1 11 ? 14.727 -4.316 -9.297 1 97.75 11 LEU B N 1
ATOM 1531 C CA . LEU B 1 11 ? 14.594 -4.277 -10.75 1 97.75 11 LEU B CA 1
ATOM 1532 C C . LEU B 1 11 ? 13.133 -4.074 -11.148 1 97.75 11 LEU B C 1
ATOM 1534 O O . LEU B 1 11 ? 12.227 -4.344 -10.367 1 97.75 11 LEU B O 1
ATOM 1538 N N . GLU B 1 12 ? 12.977 -3.529 -12.312 1 97.62 12 GLU B N 1
ATOM 1539 C CA . GLU B 1 12 ? 11.672 -3.395 -12.953 1 97.62 12 GLU B CA 1
ATOM 1540 C C . GLU B 1 12 ? 11.5 -4.402 -14.086 1 97.62 12 GLU B C 1
ATOM 1542 O O . GLU B 1 12 ? 12.414 -4.598 -14.891 1 97.62 12 GLU B O 1
ATOM 1547 N N . PHE B 1 13 ? 10.344 -5.039 -14.109 1 97.44 13 PHE B N 1
ATOM 1548 C CA . PHE B 1 13 ? 10.039 -6.062 -15.102 1 97.44 13 PHE B CA 1
ATOM 1549 C C . PHE B 1 13 ? 8.797 -5.684 -15.906 1 97.44 13 PHE B C 1
ATOM 1551 O O . PHE B 1 13 ? 7.824 -5.172 -15.352 1 97.44 13 PHE B O 1
ATOM 1558 N N . LYS B 1 14 ? 8.844 -5.973 -17.156 1 96.06 14 LYS B N 1
ATOM 1559 C CA . LYS B 1 14 ? 7.699 -5.699 -18.031 1 96.06 14 LYS B CA 1
ATOM 1560 C C . LYS B 1 14 ? 7.594 -6.734 -19.141 1 96.06 14 LYS B C 1
ATOM 1562 O O . LYS B 1 14 ? 8.57 -6.988 -19.859 1 96.06 14 LYS B O 1
ATOM 1567 N N . TYR B 1 15 ? 6.379 -7.336 -19.25 1 94.88 15 TYR B N 1
ATOM 1568 C CA . TYR B 1 15 ? 6.094 -8.141 -20.438 1 94.88 15 TYR B CA 1
ATOM 1569 C C . TYR B 1 15 ? 5.758 -7.254 -21.625 1 94.88 15 TYR B C 1
ATOM 1571 O O . TYR B 1 15 ? 5.012 -6.281 -21.5 1 94.88 15 TYR B O 1
ATOM 1579 N N . SER B 1 16 ? 6.227 -7.551 -22.781 1 92.62 16 SER B N 1
ATOM 1580 C CA . SER B 1 16 ? 6.031 -6.715 -23.953 1 92.62 16 SER B CA 1
ATOM 1581 C C . SER B 1 16 ? 4.559 -6.633 -24.344 1 92.62 16 SER B C 1
ATOM 1583 O O . SER B 1 16 ? 4.129 -5.664 -24.969 1 92.62 16 SER B O 1
ATOM 1585 N N . ASP B 1 17 ? 3.842 -7.676 -23.953 1 88.25 17 ASP B N 1
ATOM 1586 C CA . ASP B 1 17 ? 2.439 -7.734 -24.344 1 88.25 17 ASP B CA 1
ATOM 1587 C C . ASP B 1 17 ? 1.526 -7.234 -23.234 1 88.25 17 ASP B C 1
ATOM 1589 O O . ASP B 1 17 ? 0.304 -7.375 -23.312 1 88.25 17 ASP B O 1
ATOM 1593 N N . LYS B 1 18 ? 2.111 -6.723 -22.172 1 86.75 18 LYS B N 1
ATOM 1594 C CA . LYS B 1 18 ? 1.345 -6.172 -21.062 1 86.75 18 LYS B CA 1
ATOM 1595 C C . LYS B 1 18 ? 1.76 -4.734 -20.766 1 86.75 18 LYS B C 1
ATOM 1597 O O . LYS B 1 18 ? 2.904 -4.348 -21.016 1 86.75 18 LYS B O 1
ATOM 1602 N N . LYS B 1 19 ? 0.871 -3.992 -20.219 1 87.19 19 LYS B N 1
ATOM 1603 C CA . LYS B 1 19 ? 1.156 -2.609 -19.844 1 87.19 19 LYS B CA 1
ATOM 1604 C C . LYS B 1 19 ? 1.691 -2.518 -18.422 1 87.19 19 LYS B C 1
ATOM 1606 O O . LYS B 1 19 ? 2.424 -1.583 -18.094 1 87.19 19 LYS B O 1
ATOM 1611 N N . GLU B 1 20 ? 1.415 -3.529 -17.766 1 90.38 20 GLU B N 1
ATOM 1612 C CA . GLU B 1 20 ? 1.769 -3.52 -16.344 1 90.38 20 GLU B CA 1
ATOM 1613 C C . GLU B 1 20 ? 3.273 -3.688 -16.141 1 90.38 20 GLU B C 1
ATOM 1615 O O . GLU B 1 20 ? 3.906 -4.492 -16.828 1 90.38 20 GLU B O 1
ATOM 1620 N N . VAL B 1 21 ? 3.777 -2.838 -15.219 1 94.69 21 VAL B N 1
ATOM 1621 C CA . VAL B 1 21 ? 5.176 -2.936 -14.82 1 94.69 21 VAL B CA 1
ATOM 1622 C C . VAL B 1 21 ? 5.27 -3.533 -13.414 1 94.69 21 VAL B C 1
ATOM 1624 O O . VAL B 1 21 ? 4.496 -3.168 -12.523 1 94.69 21 VAL B O 1
ATOM 1627 N N . PHE B 1 22 ? 6.16 -4.516 -13.234 1 96.75 22 PHE B N 1
ATOM 1628 C CA . PHE B 1 22 ? 6.395 -5.145 -11.938 1 96.75 22 PHE B CA 1
ATOM 1629 C C . PHE B 1 22 ? 7.762 -4.75 -11.391 1 96.75 22 PHE B C 1
ATOM 1631 O O . PHE B 1 22 ? 8.766 -4.824 -12.094 1 96.75 22 PHE B O 1
ATOM 1638 N N . LYS B 1 23 ? 7.758 -4.293 -10.203 1 97.81 23 LYS B N 1
ATOM 1639 C CA . LYS B 1 23 ? 9.008 -3.883 -9.562 1 97.81 23 LYS B CA 1
ATOM 1640 C C . LYS B 1 23 ? 9.195 -4.586 -8.227 1 97.81 23 LYS B C 1
ATOM 1642 O O . LYS B 1 23 ? 8.242 -4.715 -7.449 1 97.81 23 LYS B O 1
ATOM 1647 N N . GLY B 1 24 ? 10.484 -5.031 -7.941 1 97.81 24 GLY B N 1
ATOM 1648 C CA . GLY B 1 24 ? 10.75 -5.668 -6.66 1 97.81 24 GLY B CA 1
ATOM 1649 C C . GLY B 1 24 ? 12.203 -6.078 -6.488 1 97.81 24 GLY B C 1
ATOM 1650 O O . GLY B 1 24 ? 13 -5.945 -7.414 1 97.81 24 GLY B O 1
ATOM 1651 N N . ILE B 1 25 ? 12.523 -6.461 -5.293 1 97.25 25 ILE B N 1
ATOM 1652 C CA . ILE B 1 25 ? 13.844 -7.027 -5.012 1 97.25 25 ILE B CA 1
ATOM 1653 C C . ILE B 1 25 ? 13.875 -8.492 -5.453 1 97.25 25 ILE B C 1
ATOM 1655 O O . ILE B 1 25 ? 13 -9.281 -5.078 1 97.25 25 ILE B O 1
ATOM 1659 N N . VAL B 1 26 ? 14.867 -8.805 -6.246 1 97.19 26 VAL B N 1
ATOM 1660 C CA . VAL B 1 26 ? 15.023 -10.18 -6.699 1 97.19 26 VAL B CA 1
ATOM 1661 C C . VAL B 1 26 ? 15.5 -11.055 -5.543 1 97.19 26 VAL B C 1
ATOM 1663 O O . VAL B 1 26 ? 16.578 -10.828 -4.98 1 97.19 26 VAL B O 1
ATOM 1666 N N . LEU B 1 27 ? 14.703 -12.047 -5.25 1 96.75 27 LEU B N 1
ATOM 1667 C CA . LEU B 1 27 ? 15.031 -12.945 -4.145 1 96.75 27 LEU B CA 1
ATOM 1668 C C . LEU B 1 27 ? 15.672 -14.227 -4.664 1 96.75 27 LEU B C 1
ATOM 1670 O O . LEU B 1 27 ? 16.5 -14.828 -3.982 1 96.75 27 LEU B O 1
ATOM 1674 N N . ASP B 1 28 ? 15.227 -14.695 -5.77 1 96.62 28 ASP B N 1
ATOM 1675 C CA . ASP B 1 28 ? 15.742 -15.883 -6.445 1 96.62 28 ASP B CA 1
ATOM 1676 C C . ASP B 1 28 ? 15.258 -15.938 -7.895 1 96.62 28 ASP B C 1
ATOM 1678 O O . ASP B 1 28 ? 14.328 -15.227 -8.273 1 96.62 28 ASP B O 1
ATOM 1682 N N . TYR B 1 29 ? 16 -16.641 -8.672 1 96.62 29 TYR B N 1
ATOM 1683 C CA . TYR B 1 29 ? 15.531 -16.844 -10.039 1 96.62 29 TYR B CA 1
ATOM 1684 C C . TYR B 1 29 ? 16.203 -18.062 -10.664 1 96.62 29 TYR B C 1
ATOM 1686 O O . TYR B 1 29 ? 17.234 -18.516 -10.188 1 96.62 29 TYR B O 1
ATOM 1694 N N . ASN B 1 30 ? 15.562 -18.641 -11.648 1 95.44 30 ASN B N 1
ATOM 1695 C CA . ASN B 1 30 ? 16.125 -19.656 -12.539 1 95.44 30 ASN B CA 1
ATOM 1696 C C . ASN B 1 30 ? 15.742 -19.391 -13.992 1 95.44 30 ASN B C 1
ATOM 1698 O O . ASN B 1 30 ? 15.367 -18.281 -14.352 1 95.44 30 ASN B O 1
ATOM 1702 N N . ASN B 1 31 ? 15.906 -20.375 -14.812 1 95.19 31 ASN B N 1
ATOM 1703 C CA . ASN B 1 31 ? 15.625 -20.156 -16.219 1 95.19 31 ASN B CA 1
ATOM 1704 C C . ASN B 1 31 ? 14.148 -19.875 -16.469 1 95.19 31 ASN B C 1
ATOM 1706 O O . ASN B 1 31 ? 13.797 -19.156 -17.406 1 95.19 31 ASN B O 1
ATOM 1710 N N . ASP B 1 32 ? 13.273 -20.344 -15.555 1 97.06 32 ASP B N 1
ATOM 1711 C CA . ASP B 1 32 ? 11.852 -20.328 -15.859 1 97.06 32 ASP B CA 1
ATOM 1712 C C . ASP B 1 32 ? 11.133 -19.25 -15.039 1 97.06 32 ASP B C 1
ATOM 1714 O O . ASP B 1 32 ? 10.133 -18.688 -15.492 1 97.06 32 ASP B O 1
ATOM 1718 N N . TRP B 1 33 ? 11.648 -18.984 -13.836 1 97.88 33 TRP B N 1
ATOM 1719 C CA . TRP B 1 33 ? 10.891 -18.141 -12.922 1 97.88 33 TRP B CA 1
ATOM 1720 C C . TRP B 1 33 ? 11.805 -17.125 -12.219 1 97.88 33 TRP B C 1
ATOM 1722 O O . TRP B 1 33 ? 12.961 -17.438 -11.922 1 97.88 33 TRP B O 1
ATOM 1732 N N . THR B 1 34 ? 11.258 -15.93 -11.969 1 97.81 34 THR B N 1
ATOM 1733 C CA . THR B 1 34 ? 11.883 -14.93 -11.109 1 97.81 34 THR B CA 1
ATOM 1734 C C . THR B 1 34 ? 11.008 -14.648 -9.891 1 97.81 34 THR B C 1
ATOM 1736 O O . THR B 1 34 ? 9.82 -14.367 -10.031 1 97.81 34 THR B O 1
ATOM 1739 N N . PHE B 1 35 ? 11.586 -14.781 -8.742 1 98.25 35 PHE B N 1
ATOM 1740 C CA . PHE B 1 35 ? 10.93 -14.586 -7.453 1 98.25 35 PHE B CA 1
ATOM 1741 C C . PHE B 1 35 ? 11.305 -13.234 -6.855 1 98.25 35 PHE B C 1
ATOM 1743 O O . PHE B 1 35 ? 12.484 -12.945 -6.645 1 98.25 35 PHE B O 1
ATOM 1750 N N . LEU B 1 36 ? 10.242 -12.367 -6.562 1 97.88 36 LEU B N 1
ATOM 1751 C CA . LEU B 1 36 ? 10.469 -10.992 -6.141 1 97.88 36 LEU B CA 1
ATOM 1752 C C . LEU B 1 36 ? 9.766 -10.703 -4.816 1 97.88 36 LEU B C 1
ATOM 1754 O O . LEU B 1 36 ? 8.656 -11.188 -4.586 1 97.88 36 LEU B O 1
ATOM 1758 N N . LEU B 1 37 ? 10.445 -9.945 -3.941 1 97.75 37 LEU B N 1
ATOM 1759 C CA . LEU B 1 37 ? 9.68 -9.109 -3.018 1 97.75 37 LEU B CA 1
ATOM 1760 C C . LEU B 1 37 ? 9.055 -7.93 -3.744 1 97.75 37 LEU B C 1
ATOM 1762 O O . LEU B 1 37 ? 9.766 -7.078 -4.289 1 97.75 37 LEU B O 1
ATOM 1766 N N . TYR B 1 38 ? 7.777 -7.824 -3.715 1 97.75 38 TYR B N 1
ATOM 1767 C CA . TYR B 1 38 ? 7.051 -6.883 -4.559 1 97.75 38 TYR B CA 1
ATOM 1768 C C . TYR B 1 38 ? 7.113 -5.473 -3.984 1 97.75 38 TYR B C 1
ATOM 1770 O O . TYR B 1 38 ? 6.93 -5.277 -2.781 1 97.75 38 TYR B O 1
ATOM 1778 N N . ASN B 1 39 ? 7.414 -4.535 -4.871 1 97.38 39 ASN B N 1
ATOM 1779 C CA . ASN B 1 39 ? 7.441 -3.111 -4.555 1 97.38 39 ASN B CA 1
ATOM 1780 C C . ASN B 1 39 ? 6.523 -2.314 -5.48 1 97.38 39 ASN B C 1
ATOM 1782 O O . ASN B 1 39 ? 6.965 -1.807 -6.512 1 97.38 39 ASN B O 1
ATOM 1786 N N . PRO B 1 40 ? 5.289 -2.117 -5.008 1 95.62 40 PRO B N 1
ATOM 1787 C CA . PRO B 1 40 ? 4.332 -1.483 -5.918 1 95.62 40 PRO B CA 1
ATOM 1788 C C . PRO B 1 40 ? 4.574 0.016 -6.078 1 95.62 40 PRO B C 1
ATOM 1790 O O . PRO B 1 40 ? 4.387 0.562 -7.168 1 95.62 40 PRO B O 1
ATOM 1793 N N . VAL B 1 41 ? 4.961 0.71 -5 1 93.5 41 VAL B N 1
ATOM 1794 C CA . VAL B 1 41 ? 5.16 2.154 -5.047 1 93.5 41 VAL B CA 1
ATOM 1795 C C . VAL B 1 41 ? 6.16 2.574 -3.973 1 93.5 41 VAL B C 1
ATOM 1797 O O . VAL B 1 41 ? 6.145 2.043 -2.859 1 93.5 41 VAL B O 1
ATOM 1800 N N . ASP B 1 42 ? 7.047 3.494 -4.301 1 92.62 42 ASP B N 1
ATOM 1801 C CA . ASP B 1 42 ? 7.98 4.113 -3.365 1 92.62 42 ASP B CA 1
ATOM 1802 C C . ASP B 1 42 ? 8.758 3.055 -2.582 1 92.62 42 ASP B C 1
ATOM 1804 O O . ASP B 1 42 ? 9.477 2.242 -3.17 1 92.62 42 ASP B O 1
ATOM 1808 N N . TYR B 1 43 ? 8.469 2.975 -1.232 1 94.81 43 TYR B N 1
ATOM 1809 C CA . TYR B 1 43 ? 9.258 2.107 -0.362 1 94.81 43 TYR B CA 1
ATOM 1810 C C . TYR B 1 43 ? 8.422 0.93 0.13 1 94.81 43 TYR B C 1
ATOM 1812 O O . TYR B 1 43 ? 8.836 0.197 1.028 1 94.81 43 TYR B O 1
ATOM 1820 N N . VAL B 1 44 ? 7.301 0.795 -0.485 1 95.94 44 VAL B N 1
ATOM 1821 C CA . VAL B 1 44 ? 6.355 -0.203 0.01 1 95.94 44 VAL B CA 1
ATOM 1822 C C . VAL B 1 44 ? 6.832 -1.601 -0.382 1 95.94 44 VAL B C 1
ATOM 1824 O O . VAL B 1 44 ? 7.188 -1.84 -1.538 1 95.94 44 VAL B O 1
ATOM 1827 N N . ALA B 1 45 ? 6.961 -2.488 0.541 1 96.06 45 ALA B N 1
ATOM 1828 C CA . ALA B 1 45 ? 7.102 -3.926 0.332 1 96.06 45 ALA B CA 1
ATOM 1829 C C . ALA B 1 45 ? 5.789 -4.652 0.616 1 96.06 45 ALA B C 1
ATOM 1831 O O . ALA B 1 45 ? 5.297 -4.637 1.747 1 96.06 45 ALA B O 1
ATOM 1832 N N . ASP B 1 46 ? 5.242 -5.266 -0.459 1 96.5 46 ASP B N 1
ATOM 1833 C CA . ASP B 1 46 ? 3.9 -5.812 -0.278 1 96.5 46 ASP B CA 1
ATOM 1834 C C . ASP B 1 46 ? 3.762 -7.168 -0.967 1 96.5 46 ASP B C 1
ATOM 1836 O O . ASP B 1 46 ? 3.191 -7.258 -2.057 1 96.5 46 ASP B O 1
ATOM 1840 N N . GLY B 1 47 ? 4.148 -8.172 -0.175 1 97.06 47 GLY B N 1
ATOM 1841 C CA . GLY B 1 47 ? 3.975 -9.539 -0.635 1 97.06 47 GLY B CA 1
ATOM 1842 C C . GLY B 1 47 ? 5.008 -9.953 -1.664 1 97.06 47 GLY B C 1
ATOM 1843 O O . GLY B 1 47 ? 6.082 -9.359 -1.749 1 97.06 47 GLY B O 1
ATOM 1844 N N . PHE B 1 48 ? 4.656 -11.055 -2.395 1 98.12 48 PHE B N 1
ATOM 1845 C CA . PHE B 1 48 ? 5.633 -11.688 -3.275 1 98.12 48 PHE B CA 1
ATOM 1846 C C . PHE B 1 48 ? 5.043 -11.914 -4.664 1 98.12 48 PHE B C 1
ATOM 1848 O O . PHE B 1 48 ? 3.838 -12.125 -4.805 1 98.12 48 PHE B O 1
ATOM 1855 N N . LEU B 1 49 ? 5.957 -11.844 -5.582 1 98 49 LEU B N 1
ATOM 1856 C CA . LEU B 1 49 ? 5.641 -12.102 -6.98 1 98 49 LEU B CA 1
ATOM 1857 C C . LEU B 1 49 ? 6.559 -13.164 -7.562 1 98 49 LEU B C 1
ATOM 1859 O O . LEU B 1 49 ? 7.766 -13.164 -7.297 1 98 49 LEU B O 1
ATOM 1863 N N . ILE B 1 50 ? 5.98 -14 -8.289 1 98.38 50 ILE B N 1
ATOM 1864 C CA . ILE B 1 50 ? 6.746 -14.914 -9.133 1 98.38 50 ILE B CA 1
ATOM 1865 C C . ILE B 1 50 ? 6.371 -14.703 -10.594 1 98.38 50 ILE B C 1
ATOM 1867 O O . ILE B 1 50 ? 5.207 -14.859 -10.977 1 98.38 50 ILE B O 1
ATOM 1871 N N . LEU B 1 51 ? 7.348 -14.359 -11.43 1 97.81 51 LEU B N 1
ATOM 1872 C CA . LEU B 1 51 ? 7.125 -14.039 -12.836 1 97.81 51 LEU B CA 1
ATOM 1873 C C . LEU B 1 51 ? 7.691 -15.125 -13.742 1 97.81 51 LEU B C 1
ATOM 1875 O O . LEU B 1 51 ? 8.812 -15.586 -13.531 1 97.81 51 LEU B O 1
ATOM 1879 N N . LYS B 1 52 ? 6.887 -15.5 -14.703 1 97.25 52 LYS B N 1
ATOM 1880 C CA . LYS B 1 52 ? 7.395 -16.422 -15.719 1 97.25 52 LYS B CA 1
ATOM 1881 C C . LYS B 1 52 ? 8.414 -15.734 -16.625 1 97.25 52 LYS B C 1
ATOM 1883 O O . LYS B 1 52 ? 8.148 -14.672 -17.172 1 97.25 52 LYS B O 1
ATOM 1888 N N . ASN B 1 53 ? 9.562 -16.391 -16.703 1 97 53 ASN B N 1
ATOM 1889 C CA . ASN B 1 53 ? 10.578 -15.859 -17.594 1 97 53 ASN B CA 1
ATOM 1890 C C . ASN B 1 53 ? 10.305 -16.234 -19.047 1 97 53 ASN B C 1
ATOM 1892 O O . ASN B 1 53 ? 10.398 -17.422 -19.406 1 97 53 ASN B O 1
ATOM 1896 N N . LEU B 1 54 ? 9.867 -15.281 -19.766 1 95.31 54 LEU B N 1
ATOM 1897 C CA . LEU B 1 54 ? 9.641 -15.438 -21.188 1 95.31 54 LEU B CA 1
ATOM 1898 C C . LEU B 1 54 ? 10.555 -14.516 -22 1 95.31 54 LEU B C 1
ATOM 1900 O O . LEU B 1 54 ? 11.133 -13.586 -21.438 1 95.31 54 LEU B O 1
ATOM 1904 N N . GLN B 1 55 ? 10.68 -14.781 -23.266 1 92 55 GLN B N 1
ATOM 1905 C CA . GLN B 1 55 ? 11.461 -13.898 -24.125 1 92 55 GLN B CA 1
ATOM 1906 C C . GLN B 1 55 ? 10.883 -12.484 -24.141 1 92 55 GLN B C 1
ATOM 1908 O O . GLN B 1 55 ? 11.617 -11.516 -24.297 1 92 55 GLN B O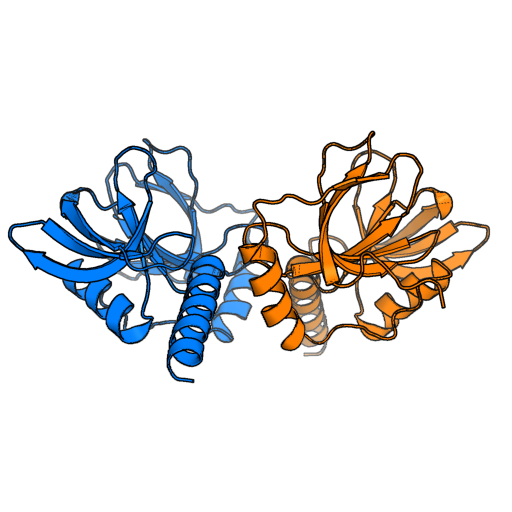 1
ATOM 1913 N N . SER B 1 56 ? 9.688 -12.414 -23.844 1 92.38 56 SER B N 1
ATOM 1914 C CA . SER B 1 56 ? 9.008 -11.125 -23.875 1 92.38 56 SER B CA 1
ATOM 1915 C C . SER B 1 56 ? 9.203 -10.367 -22.562 1 92.38 56 SER B C 1
ATOM 1917 O O . SER B 1 56 ? 8.836 -9.195 -22.453 1 92.38 56 SER B O 1
ATOM 1919 N N . LEU B 1 57 ? 9.688 -11.031 -21.578 1 94.38 57 LEU B N 1
ATOM 1920 C CA . LEU B 1 57 ? 9.914 -10.352 -20.297 1 94.38 57 LEU B CA 1
ATOM 1921 C C . LEU B 1 57 ? 11.242 -9.602 -20.312 1 94.38 57 LEU B C 1
ATOM 1923 O O . LEU B 1 57 ? 12.297 -10.195 -20.547 1 94.38 57 LEU B O 1
ATOM 1927 N N . ARG B 1 58 ? 11.125 -8.297 -20.125 1 95.69 58 ARG B N 1
ATOM 1928 C CA . ARG B 1 58 ? 12.297 -7.438 -20.016 1 95.69 58 ARG B CA 1
ATOM 1929 C C . ARG B 1 58 ? 12.445 -6.891 -18.594 1 95.69 58 ARG B C 1
ATOM 1931 O O . ARG B 1 58 ? 11.461 -6.738 -17.875 1 95.69 58 ARG B O 1
ATOM 1938 N N . PHE B 1 59 ? 13.703 -6.652 -18.203 1 95.44 59 PHE B N 1
ATOM 1939 C CA . PHE B 1 59 ? 13.93 -6.035 -16.906 1 95.44 59 PHE B CA 1
ATOM 1940 C C . PHE B 1 59 ? 15.016 -4.973 -17 1 95.44 59 PHE B C 1
ATOM 1942 O O . PHE B 1 59 ? 15.82 -4.977 -17.938 1 95.44 59 PHE B O 1
ATOM 1949 N N . SER B 1 60 ? 14.938 -4.031 -16.094 1 95 60 SER B N 1
ATOM 1950 C CA . SER B 1 60 ? 15.914 -2.947 -16.031 1 95 60 SER B CA 1
ATOM 1951 C C . SER B 1 60 ? 16.094 -2.438 -14.609 1 95 60 SER B C 1
ATOM 1953 O O . SER B 1 60 ? 15.211 -2.629 -13.766 1 95 60 SER B O 1
ATOM 1955 N N . LYS B 1 61 ? 17.25 -1.874 -14.398 1 92.75 61 LYS B N 1
ATOM 1956 C CA . LYS B 1 61 ? 17.516 -1.17 -13.148 1 92.75 61 LYS B CA 1
ATOM 1957 C C . LYS B 1 61 ? 17.375 0.338 -13.328 1 92.75 61 LYS B C 1
ATOM 1959 O O . LYS B 1 61 ? 17.938 0.917 -14.25 1 92.75 61 LYS B O 1
ATOM 1964 N N . ASN B 1 62 ? 16.516 0.835 -12.5 1 88 62 ASN B N 1
ATOM 1965 C CA . ASN B 1 62 ? 16.453 2.293 -12.469 1 88 62 ASN B CA 1
ATOM 1966 C C . ASN B 1 62 ? 17.516 2.883 -11.539 1 88 62 ASN B C 1
ATOM 1968 O O . ASN B 1 62 ? 17.484 2.664 -10.328 1 88 62 ASN B O 1
ATOM 1972 N N . THR B 1 63 ? 18.375 3.604 -12.039 1 82.12 63 THR B N 1
ATOM 1973 C CA . THR B 1 63 ? 19.5 4.156 -11.297 1 82.12 63 THR B CA 1
ATOM 1974 C C . THR B 1 63 ? 19.016 5.141 -10.234 1 82.12 63 THR B C 1
ATOM 1976 O O . THR B 1 63 ? 19.734 5.406 -9.266 1 82.12 63 THR B O 1
ATOM 1979 N N . ASN B 1 64 ? 17.844 5.617 -10.414 1 81.12 64 ASN B N 1
ATOM 1980 C CA . ASN B 1 64 ? 17.312 6.566 -9.445 1 81.12 64 ASN B CA 1
ATOM 1981 C C . ASN B 1 64 ? 16.703 5.852 -8.242 1 81.12 64 ASN B C 1
ATOM 1983 O O . ASN B 1 64 ? 16.25 6.496 -7.297 1 81.12 64 ASN B O 1
ATOM 1987 N N . ASP B 1 65 ? 16.906 4.562 -8.258 1 86.19 65 ASP B N 1
ATOM 1988 C CA . ASP B 1 65 ? 16.219 3.775 -7.238 1 86.19 65 ASP B CA 1
ATOM 1989 C C . ASP B 1 65 ? 17.203 3.293 -6.172 1 86.19 65 ASP B C 1
ATOM 1991 O O . ASP B 1 65 ? 16.938 2.314 -5.469 1 86.19 65 ASP B O 1
ATOM 1995 N N . ASN B 1 66 ? 18.266 3.947 -6.039 1 89 66 ASN B N 1
ATOM 1996 C CA . ASN B 1 66 ? 19.266 3.463 -5.098 1 89 66 ASN B CA 1
ATOM 1997 C C . ASN B 1 66 ? 18.766 3.547 -3.658 1 89 66 ASN B C 1
ATOM 1999 O O . ASN B 1 66 ? 18.938 2.605 -2.881 1 89 66 ASN B O 1
ATOM 2003 N N . MET B 1 67 ? 18.219 4.641 -3.35 1 89.31 67 MET B N 1
ATOM 2004 C CA . MET B 1 67 ? 17.688 4.789 -1.997 1 89.31 67 MET B CA 1
ATOM 2005 C C . MET B 1 67 ? 16.562 3.787 -1.738 1 89.31 67 MET B C 1
ATOM 2007 O O . MET B 1 67 ? 16.484 3.199 -0.657 1 89.31 67 MET B O 1
ATOM 2011 N N . ASN B 1 68 ? 15.719 3.576 -2.748 1 93.12 68 ASN B N 1
ATOM 2012 C CA . ASN B 1 68 ? 14.633 2.609 -2.639 1 93.12 68 ASN B CA 1
ATOM 2013 C C . ASN B 1 68 ? 15.156 1.203 -2.369 1 93.12 68 ASN B C 1
ATOM 2015 O O . ASN B 1 68 ? 14.648 0.503 -1.492 1 93.12 68 ASN B O 1
ATOM 2019 N N . GLU B 1 69 ? 16.125 0.861 -3.119 1 95.06 69 GLU B N 1
ATOM 2020 C CA . GLU B 1 69 ? 16.719 -0.464 -2.967 1 95.06 69 GLU B CA 1
ATOM 2021 C C . GLU B 1 69 ? 17.266 -0.665 -1.556 1 95.06 69 GLU B C 1
ATOM 2023 O O . GLU B 1 69 ? 17.062 -1.714 -0.945 1 95.06 69 GLU B O 1
ATOM 2028 N N . LYS B 1 70 ? 17.922 0.356 -1.06 1 91.75 70 LYS B N 1
ATOM 2029 C CA . LYS B 1 70 ? 18.484 0.276 0.286 1 91.75 70 LYS B CA 1
ATOM 2030 C C . LYS B 1 70 ? 17.391 0.105 1.33 1 91.75 70 LYS B C 1
ATOM 2032 O O . LYS B 1 70 ? 17.5 -0.732 2.227 1 91.75 70 LYS B O 1
ATOM 2037 N N . ILE B 1 71 ? 16.344 0.847 1.176 1 94.38 71 ILE B N 1
ATOM 2038 C CA . ILE B 1 71 ? 15.242 0.805 2.129 1 94.38 71 ILE B CA 1
ATOM 2039 C C . ILE B 1 71 ? 14.562 -0.563 2.078 1 94.38 71 ILE B C 1
ATOM 2041 O O . ILE B 1 71 ? 14.281 -1.162 3.119 1 94.38 71 ILE B O 1
ATOM 2045 N N . LEU B 1 72 ? 14.336 -1.042 0.918 1 95.69 72 LEU B N 1
ATOM 2046 C CA . LEU B 1 72 ? 13.664 -2.324 0.746 1 95.69 72 LEU B CA 1
ATOM 2047 C C . LEU B 1 72 ? 14.516 -3.463 1.3 1 95.69 72 LEU B C 1
ATOM 2049 O O . LEU B 1 72 ? 13.984 -4.43 1.85 1 95.69 72 LEU B O 1
ATOM 2053 N N . LYS B 1 73 ? 15.797 -3.322 1.21 1 92.81 73 LYS B N 1
ATOM 2054 C CA . LYS B 1 73 ? 16.688 -4.332 1.77 1 92.81 73 LYS B CA 1
ATOM 2055 C C . LYS B 1 73 ? 16.625 -4.344 3.293 1 92.81 73 LYS B C 1
ATOM 2057 O O . LYS B 1 73 ? 16.688 -5.41 3.914 1 92.81 73 LYS B O 1
ATOM 2062 N N . ILE B 1 74 ? 16.5 -3.172 3.834 1 92.06 74 ILE B N 1
ATOM 2063 C CA . ILE B 1 74 ? 16.328 -3.098 5.281 1 92.06 74 ILE B CA 1
ATOM 2064 C C . ILE B 1 74 ? 15.016 -3.764 5.68 1 92.06 74 ILE B C 1
ATOM 2066 O O . ILE B 1 74 ? 14.961 -4.52 6.652 1 92.06 74 ILE B O 1
ATOM 2070 N N . LYS B 1 75 ? 13.945 -3.531 4.863 1 91.88 75 LYS B N 1
ATOM 2071 C CA . LYS B 1 75 ? 12.633 -4.117 5.148 1 91.88 75 LYS B CA 1
ATOM 2072 C C . LYS B 1 75 ? 12.664 -5.633 5.004 1 91.88 75 LYS B C 1
ATOM 2074 O O . LYS B 1 75 ? 12.023 -6.352 5.773 1 91.88 75 LYS B O 1
ATOM 2079 N N . ILE B 1 76 ? 13.398 -6.102 4.086 1 89.81 76 ILE B N 1
ATOM 2080 C CA . ILE B 1 76 ? 13.531 -7.531 3.838 1 89.81 76 ILE B CA 1
ATOM 2081 C C . ILE B 1 76 ? 14.062 -8.227 5.09 1 89.81 76 ILE B C 1
ATOM 2083 O O . ILE B 1 76 ? 13.602 -9.312 5.449 1 89.81 76 ILE B O 1
ATOM 2087 N N . ASP B 1 77 ? 14.961 -7.574 5.715 1 86.12 77 ASP B N 1
ATOM 2088 C CA . ASP B 1 77 ? 15.617 -8.164 6.879 1 86.12 77 ASP B CA 1
ATOM 2089 C C . ASP B 1 77 ? 14.633 -8.352 8.031 1 86.12 77 ASP B C 1
ATOM 2091 O O . ASP B 1 77 ? 14.812 -9.227 8.875 1 86.12 77 ASP B O 1
ATOM 2095 N N . SER B 1 78 ? 13.594 -7.559 7.914 1 83.62 78 SER B N 1
ATOM 2096 C CA . SER B 1 78 ? 12.609 -7.629 8.984 1 83.62 78 SER B CA 1
ATOM 2097 C C . SER B 1 78 ? 11.438 -8.531 8.609 1 83.62 78 SER B C 1
ATOM 2099 O O . SER B 1 78 ? 10.625 -8.891 9.461 1 83.62 78 SER B O 1
ATOM 2101 N N . LEU B 1 79 ? 11.43 -8.898 7.312 1 82.31 79 LEU B N 1
ATOM 2102 C CA . LEU B 1 79 ? 10.305 -9.672 6.801 1 82.31 79 LEU B CA 1
ATOM 2103 C C . LEU B 1 79 ? 10.617 -11.164 6.828 1 82.31 79 LEU B C 1
ATOM 2105 O O . LEU B 1 79 ? 11.781 -11.562 6.746 1 82.31 79 LEU B O 1
ATOM 2109 N N . GLY B 1 80 ? 9.742 -11.984 7.102 1 82.44 80 GLY B N 1
ATOM 2110 C CA . GLY B 1 80 ? 9.883 -13.422 6.926 1 82.44 80 GLY B CA 1
ATOM 2111 C C . GLY B 1 80 ? 9.82 -13.852 5.473 1 82.44 80 GLY B C 1
ATOM 2112 O O . GLY B 1 80 ? 8.75 -14.172 4.953 1 82.44 80 GLY B O 1
ATOM 2113 N N . ILE B 1 81 ? 10.953 -13.938 4.805 1 88.12 81 ILE B N 1
ATOM 2114 C CA . ILE B 1 81 ? 11.008 -14.312 3.395 1 88.12 81 ILE B CA 1
ATOM 2115 C C . ILE B 1 81 ? 10.969 -15.836 3.262 1 88.12 81 ILE B C 1
ATOM 2117 O O . ILE B 1 81 ? 11.609 -16.547 4.035 1 88.12 81 ILE B O 1
ATOM 2121 N N . PRO B 1 82 ? 10.211 -16.25 2.273 1 89.31 82 PRO B N 1
ATOM 2122 C CA . PRO B 1 82 ? 10.188 -17.703 2.047 1 89.31 82 PRO B CA 1
ATOM 2123 C C . PRO B 1 82 ? 11.453 -18.203 1.366 1 89.31 82 PRO B C 1
ATOM 2125 O O . PRO B 1 82 ? 11.445 -18.484 0.164 1 89.31 82 PRO B O 1
ATOM 2128 N N . ILE B 1 83 ? 12.43 -18.578 2.057 1 84.44 83 ILE B N 1
ATOM 2129 C CA . ILE B 1 83 ? 13.742 -18.969 1.539 1 84.44 83 ILE B CA 1
ATOM 2130 C C . ILE B 1 83 ? 13.68 -20.375 0.962 1 84.44 83 ILE B C 1
ATOM 2132 O O . ILE B 1 83 ? 14.477 -20.734 0.094 1 84.44 83 ILE B O 1
ATOM 2136 N N . ASP B 1 84 ? 12.656 -21.094 1.297 1 91.38 84 ASP B N 1
ATOM 2137 C CA . ASP B 1 84 ? 12.547 -22.484 0.875 1 91.38 84 ASP B CA 1
ATOM 2138 C C . ASP B 1 84 ? 11.609 -22.625 -0.327 1 91.38 84 ASP B C 1
ATOM 2140 O O . ASP B 1 84 ? 11.305 -23.734 -0.756 1 91.38 84 ASP B O 1
ATOM 2144 N N . LEU B 1 85 ? 11.211 -21.594 -0.899 1 96.25 85 LEU B N 1
ATOM 2145 C CA . LEU B 1 85 ? 10.281 -21.656 -2.025 1 96.25 85 LEU B CA 1
ATOM 2146 C C . LEU B 1 85 ? 10.906 -22.391 -3.203 1 96.25 85 LEU B C 1
ATOM 2148 O O . LEU B 1 85 ? 11.938 -21.969 -3.73 1 96.25 85 LEU B O 1
ATOM 2152 N N . PRO B 1 86 ? 10.281 -23.562 -3.576 1 96.94 86 PRO B N 1
ATOM 2153 C CA . PRO B 1 86 ? 10.781 -24.25 -4.77 1 96.94 86 PRO B CA 1
ATOM 2154 C C . PRO B 1 86 ? 10.469 -23.5 -6.059 1 96.94 86 PRO B C 1
ATOM 2156 O O . PRO B 1 86 ? 9.336 -23.047 -6.258 1 96.94 86 PRO B O 1
ATOM 2159 N N . LEU B 1 87 ? 11.414 -23.328 -7.004 1 96.62 87 LEU B N 1
ATOM 2160 C CA . LEU B 1 87 ? 11.195 -22.5 -8.18 1 96.62 87 LEU B CA 1
ATOM 2161 C C . LEU B 1 87 ? 11.305 -23.328 -9.461 1 96.62 87 LEU B C 1
ATOM 2163 O O . LEU B 1 87 ? 11.133 -22.812 -10.562 1 96.62 87 LEU B O 1
ATOM 2167 N N . LEU B 1 88 ? 11.5 -24.625 -9.352 1 95.75 88 LEU B N 1
ATOM 2168 C CA . LEU B 1 88 ? 11.828 -25.438 -10.523 1 95.75 88 LEU B CA 1
ATOM 2169 C C . LEU B 1 88 ? 10.57 -25.797 -11.312 1 95.75 88 LEU B C 1
ATOM 2171 O O . LEU B 1 88 ? 10.547 -25.656 -12.531 1 95.75 88 LEU B O 1
ATOM 2175 N N . LYS B 1 89 ? 9.508 -26.297 -10.602 1 96.19 89 LYS B N 1
ATOM 2176 C CA . LYS B 1 89 ? 8.258 -26.688 -11.242 1 96.19 89 LYS B CA 1
ATOM 2177 C C . LYS B 1 89 ? 7.086 -25.875 -10.711 1 96.19 89 LYS B C 1
ATOM 2179 O O . LYS B 1 89 ? 6.965 -25.656 -9.508 1 96.19 89 LYS B O 1
ATOM 2184 N N . ILE B 1 90 ? 6.238 -25.5 -11.641 1 98.06 90 ILE B N 1
ATOM 2185 C CA . ILE B 1 90 ? 5.102 -24.672 -11.258 1 98.06 90 ILE B CA 1
ATOM 2186 C C . ILE B 1 90 ? 4.234 -25.406 -10.25 1 98.06 90 ILE B C 1
ATOM 2188 O O . ILE B 1 90 ? 3.699 -24.797 -9.32 1 98.06 90 ILE B O 1
ATOM 2192 N N . GLU B 1 91 ? 4.09 -26.703 -10.43 1 98.06 91 GLU B N 1
ATOM 2193 C CA . GLU B 1 91 ? 3.289 -27.484 -9.484 1 98.06 91 GLU B CA 1
ATOM 2194 C C . GLU B 1 91 ? 3.83 -27.344 -8.062 1 98.06 91 GLU B C 1
ATOM 2196 O O . GLU B 1 91 ? 3.066 -27.156 -7.117 1 98.06 91 GLU B O 1
ATOM 2201 N N . ASP B 1 92 ? 5.113 -27.438 -7.945 1 97.94 92 ASP B N 1
ATOM 2202 C CA . ASP B 1 92 ? 5.754 -27.328 -6.637 1 97.94 92 ASP B CA 1
ATOM 2203 C C . ASP B 1 92 ? 5.598 -25.922 -6.059 1 97.94 92 ASP B C 1
ATOM 2205 O O . ASP B 1 92 ? 5.426 -25.766 -4.848 1 97.94 92 ASP B O 1
ATOM 2209 N N . ILE B 1 93 ? 5.711 -24.938 -6.91 1 98.62 93 ILE B N 1
ATOM 2210 C CA . ILE B 1 93 ? 5.539 -23.547 -6.492 1 98.62 93 ILE B CA 1
ATOM 2211 C C . ILE B 1 93 ? 4.148 -23.359 -5.891 1 98.62 93 ILE B C 1
ATOM 2213 O O . ILE B 1 93 ? 4.016 -22.922 -4.746 1 98.62 93 ILE B O 1
ATOM 2217 N N . LEU B 1 94 ? 3.148 -23.75 -6.668 1 98.75 94 LEU B N 1
ATOM 2218 C CA . LEU B 1 94 ? 1.761 -23.531 -6.277 1 98.75 94 LEU B CA 1
ATOM 2219 C C . LEU B 1 94 ? 1.407 -24.344 -5.035 1 98.75 94 LEU B C 1
ATOM 2221 O O . LEU B 1 94 ? 0.707 -23.844 -4.145 1 98.75 94 LEU B O 1
ATOM 2225 N N . LYS B 1 95 ? 1.858 -25.578 -4.996 1 98.25 95 LYS B N 1
ATOM 2226 C CA . LYS B 1 95 ? 1.618 -26.422 -3.836 1 98.25 95 LYS B CA 1
ATOM 2227 C C . LYS B 1 95 ? 2.234 -25.828 -2.576 1 98.25 95 LYS B C 1
ATOM 2229 O O . LYS B 1 95 ? 1.584 -25.766 -1.531 1 98.25 95 LYS B O 1
ATOM 2234 N N . TYR B 1 96 ? 3.434 -25.438 -2.689 1 98.38 96 TYR B N 1
ATOM 2235 C CA . TYR B 1 96 ? 4.133 -24.844 -1.56 1 98.38 96 TYR B CA 1
ATOM 2236 C C . TYR B 1 96 ? 3.373 -23.641 -1.024 1 98.38 96 TYR B C 1
ATOM 2238 O O . TYR B 1 96 ? 3.129 -23.531 0.18 1 98.38 96 TYR B O 1
ATOM 2246 N N . ILE B 1 97 ? 2.982 -22.688 -1.911 1 98.44 97 ILE B N 1
ATOM 2247 C CA . ILE B 1 97 ? 2.316 -21.453 -1.516 1 98.44 97 ILE B CA 1
ATOM 2248 C C . ILE B 1 97 ? 0.968 -21.781 -0.875 1 98.44 97 ILE B C 1
ATOM 2250 O O . ILE B 1 97 ? 0.621 -21.219 0.17 1 98.44 97 ILE B O 1
ATOM 2254 N N . SER B 1 98 ? 0.255 -22.672 -1.524 1 98.06 98 SER B N 1
ATOM 2255 C CA . SER B 1 98 ? -1.067 -23.016 -1.013 1 98.06 98 SER B CA 1
ATOM 2256 C C . SER B 1 98 ? -0.976 -23.641 0.374 1 98.06 98 SER B C 1
ATOM 2258 O O . SER B 1 98 ? -1.806 -23.375 1.242 1 98.06 98 SER B O 1
ATOM 2260 N N . GLU B 1 99 ? -0.025 -24.484 0.59 1 97.25 99 GLU B N 1
ATOM 2261 C CA . GLU B 1 99 ? 0.113 -25.188 1.862 1 97.25 99 GLU B CA 1
ATOM 2262 C C . GLU B 1 99 ? 0.643 -24.266 2.951 1 97.25 99 GLU B C 1
ATOM 2264 O O . GLU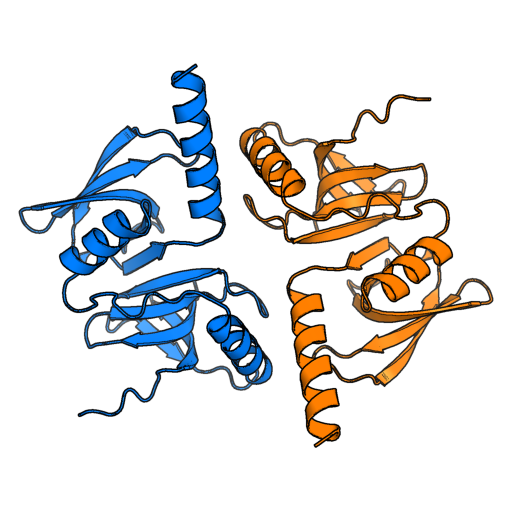 B 1 99 ? 0.172 -24.297 4.09 1 97.25 99 GLU B O 1
ATOM 2269 N N . LYS B 1 100 ? 1.55 -23.438 2.596 1 96.81 100 LYS B N 1
ATOM 2270 C CA . LYS B 1 100 ? 2.236 -22.625 3.604 1 96.81 100 LYS B CA 1
ATOM 2271 C C . LYS B 1 100 ? 1.522 -21.297 3.826 1 96.81 100 LYS B C 1
ATOM 2273 O O . LYS B 1 100 ? 1.493 -20.781 4.945 1 96.81 100 LYS B O 1
ATOM 2278 N N . TYR B 1 101 ? 0.916 -20.703 2.736 1 97.19 101 TYR B N 1
ATOM 2279 C CA . TYR B 1 101 ? 0.364 -19.359 2.836 1 97.19 101 TYR B CA 1
ATOM 2280 C C . TYR B 1 101 ? -1.147 -19.375 2.635 1 97.19 101 TYR B C 1
ATOM 2282 O O . TYR B 1 101 ? -1.82 -18.375 2.867 1 97.19 101 TYR B O 1
ATOM 2290 N N . GLY B 1 102 ? -1.693 -20.484 2.184 1 97 102 GLY B N 1
ATOM 2291 C CA . GLY B 1 102 ? -3.135 -20.656 2.156 1 97 102 GLY B CA 1
ATOM 2292 C C . GLY B 1 102 ? -3.766 -20.234 0.842 1 97 102 GLY B C 1
ATOM 2293 O O . GLY B 1 102 ? -4.43 -21.047 0.181 1 97 102 GLY B O 1
ATOM 2294 N N . ILE B 1 103 ? -3.611 -18.938 0.428 1 98.5 103 ILE B N 1
ATOM 2295 C CA . ILE B 1 103 ? -4.254 -18.375 -0.753 1 98.5 103 ILE B CA 1
ATOM 2296 C C . ILE B 1 103 ? -3.201 -17.734 -1.663 1 98.5 103 ILE B C 1
ATOM 2298 O O . ILE B 1 103 ? -2.234 -17.141 -1.184 1 98.5 103 ILE B O 1
ATOM 2302 N N . LEU B 1 104 ? -3.406 -17.922 -2.918 1 98.69 104 LEU B N 1
ATOM 2303 C CA . LEU B 1 104 ? -2.572 -17.266 -3.918 1 98.69 104 LEU B CA 1
ATOM 2304 C C . LEU B 1 104 ? -3.426 -16.688 -5.039 1 98.69 104 LEU B C 1
ATOM 2306 O O . LEU B 1 104 ? -4.637 -16.922 -5.09 1 98.69 104 LEU B O 1
ATOM 2310 N N . GLU B 1 105 ? -2.824 -15.828 -5.824 1 98.25 105 GLU B N 1
ATOM 2311 C CA . GLU B 1 105 ? -3.428 -15.273 -7.035 1 98.25 105 GLU B CA 1
ATOM 2312 C C . GLU B 1 105 ? -2.592 -15.609 -8.266 1 98.25 105 GLU B C 1
ATOM 2314 O O . GLU B 1 105 ? -1.362 -15.516 -8.234 1 98.25 105 GLU B O 1
ATOM 2319 N N . VAL B 1 106 ? -3.225 -16.031 -9.344 1 97.38 106 VAL B N 1
ATOM 2320 C CA . VAL B 1 106 ? -2.543 -16.375 -10.586 1 97.38 106 VAL B CA 1
ATOM 2321 C C . VAL B 1 106 ? -3.086 -15.523 -11.727 1 97.38 106 VAL B C 1
ATOM 2323 O O . VAL B 1 106 ? -4.297 -15.305 -11.828 1 97.38 106 VAL B O 1
ATOM 2326 N N . GLN B 1 107 ? -2.184 -15.023 -12.539 1 95.94 107 GLN B N 1
ATOM 2327 C CA . GLN B 1 107 ? -2.547 -14.32 -13.766 1 95.94 107 GLN B CA 1
ATOM 2328 C C . GLN B 1 107 ? -2.027 -15.055 -15 1 95.94 107 GLN B C 1
ATOM 2330 O O . GLN B 1 107 ? -0.902 -15.555 -15 1 95.94 107 GLN B O 1
ATOM 2335 N N . THR B 1 108 ? -2.857 -15.102 -15.992 1 94.31 108 THR B N 1
ATOM 2336 C CA . THR B 1 108 ? -2.49 -15.758 -17.234 1 94.31 108 THR B CA 1
ATOM 2337 C C . THR B 1 108 ? -2.158 -14.734 -18.312 1 94.31 108 THR B C 1
ATOM 2339 O O . THR B 1 108 ? -2.109 -13.531 -18.047 1 94.31 108 THR B O 1
ATOM 2342 N N . ASP B 1 109 ? -1.719 -15.172 -19.547 1 88.5 109 ASP B N 1
ATOM 2343 C CA . ASP B 1 109 ? -1.367 -14.305 -20.672 1 88.5 109 ASP B CA 1
ATOM 2344 C C . ASP B 1 109 ? -2.584 -13.531 -21.172 1 88.5 109 ASP B C 1
ATOM 2346 O O . ASP B 1 109 ? -2.443 -12.492 -21.812 1 88.5 109 ASP B O 1
ATOM 2350 N N . ALA B 1 110 ? -3.709 -14.164 -21.031 1 69.69 110 ALA B N 1
ATOM 2351 C CA . ALA B 1 110 ? -4.902 -13.5 -21.562 1 69.69 110 ALA B CA 1
ATOM 2352 C C . ALA B 1 110 ? -5.211 -12.227 -20.781 1 69.69 110 ALA B C 1
ATOM 2354 O O . ALA B 1 110 ? -4.645 -11.992 -19.703 1 69.69 110 ALA B O 1
ATOM 2355 N N . LEU B 1 111 ? -6.402 -11.43 -21.047 1 57.88 111 LEU B N 1
ATOM 2356 C CA . LEU B 1 111 ? -7.07 -10.195 -20.656 1 57.88 111 LEU B CA 1
ATOM 2357 C C . LEU B 1 111 ? -6.93 -9.938 -19.156 1 57.88 111 LEU B C 1
ATOM 2359 O O . LEU B 1 111 ? -7.93 -9.828 -18.453 1 57.88 111 LEU B O 1
ATOM 2363 N N . SER B 1 112 ? -5.613 -9.883 -18.656 1 63.78 112 SER B N 1
ATOM 2364 C CA . SER B 1 112 ? -5.449 -9.266 -17.344 1 63.78 112 SER B CA 1
ATOM 2365 C C . SER B 1 112 ? -6.383 -9.898 -16.312 1 63.78 112 SER B C 1
ATOM 2367 O O . SER B 1 112 ? -6.844 -9.227 -15.383 1 63.78 112 SER B O 1
ATOM 2369 N N . LYS B 1 113 ? -6.746 -11.195 -16.656 1 80.12 113 LYS B N 1
ATOM 2370 C CA . LYS B 1 113 ? -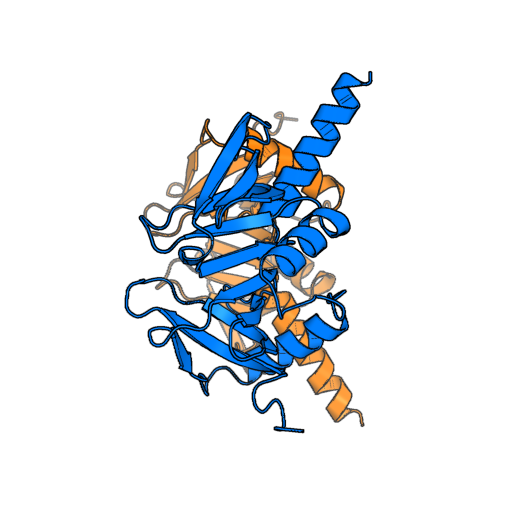7.594 -11.875 -15.68 1 80.12 113 LYS B CA 1
ATOM 2371 C C . LYS B 1 113 ? -6.758 -12.477 -14.547 1 80.12 113 LYS B C 1
ATOM 2373 O O . LYS B 1 113 ? -5.695 -13.055 -14.797 1 80.12 113 LYS B O 1
ATOM 2378 N N . SER B 1 114 ? -7.23 -12.258 -13.391 1 92.62 114 SER B N 1
ATOM 2379 C CA . SER B 1 114 ? -6.602 -12.797 -12.195 1 92.62 114 SER B CA 1
ATOM 2380 C C . SER B 1 114 ? -7.52 -13.789 -11.484 1 92.62 114 SER B C 1
ATOM 2382 O O . SER B 1 114 ? -8.742 -13.617 -11.492 1 92.62 114 SER B O 1
ATOM 2384 N N . TYR B 1 115 ? -6.91 -14.898 -11.008 1 96.56 115 TYR B N 1
ATOM 2385 C CA . TYR B 1 115 ? -7.641 -15.945 -10.297 1 96.56 115 TYR B CA 1
ATOM 2386 C C . TYR B 1 115 ? -7.121 -16.094 -8.875 1 96.56 115 TYR B C 1
ATOM 2388 O O . TYR B 1 115 ? -5.945 -16.406 -8.672 1 96.56 115 TYR B O 1
ATOM 2396 N N . LEU B 1 116 ? -7.984 -15.883 -8 1 97.88 116 LEU B N 1
ATOM 2397 C CA . LEU B 1 116 ? -7.691 -16.016 -6.578 1 97.88 116 LEU B CA 1
ATOM 2398 C C . LEU B 1 116 ? -8.164 -17.375 -6.055 1 97.88 116 LEU B C 1
ATOM 2400 O O . LEU B 1 116 ? -9.258 -17.828 -6.379 1 97.88 116 LEU B O 1
ATOM 2404 N N . GLY B 1 117 ? -7.266 -18.047 -5.234 1 98.44 117 GLY B N 1
ATOM 2405 C CA . GLY B 1 117 ? -7.727 -19.312 -4.703 1 98.44 117 GLY B CA 1
ATOM 2406 C C . GLY B 1 117 ? -6.609 -20.156 -4.125 1 98.44 117 GLY B C 1
ATOM 2407 O O . GLY B 1 117 ? -5.637 -19.625 -3.58 1 98.44 117 GLY B O 1
ATOM 2408 N N . LYS B 1 118 ? -6.863 -21.422 -4.094 1 98.38 118 LYS B N 1
ATOM 2409 C CA . LYS B 1 118 ? -5.938 -22.422 -3.561 1 98.38 118 LYS B CA 1
ATOM 2410 C C . LYS B 1 118 ? -5.648 -23.5 -4.594 1 98.38 118 LYS B C 1
ATOM 2412 O O . LYS B 1 118 ? -6.562 -23.984 -5.266 1 98.38 118 LYS B O 1
ATOM 2417 N N . PHE B 1 119 ? -4.367 -23.891 -4.656 1 98.75 119 PHE B N 1
ATOM 2418 C CA . PHE B 1 119 ? -3.961 -24.938 -5.59 1 98.75 119 PHE B CA 1
ATOM 2419 C C . PHE B 1 119 ? -4.531 -26.297 -5.172 1 98.75 119 PHE B C 1
ATOM 2421 O O . PHE B 1 119 ? -4.465 -26.656 -3.998 1 98.75 119 PHE B O 1
ATOM 2428 N N . LYS B 1 120 ? -5.07 -27 -6.125 1 98.25 120 LYS B N 1
ATOM 2429 C CA . LYS B 1 120 ? -5.578 -28.344 -5.852 1 98.25 120 LYS B CA 1
ATOM 2430 C C . LYS B 1 120 ? -4.676 -29.406 -6.473 1 98.25 120 LYS B C 1
ATOM 2432 O O . LYS B 1 120 ? -4.203 -30.297 -5.777 1 98.25 120 LYS B O 1
ATOM 2437 N N . LYS B 1 121 ? -4.488 -29.266 -7.773 1 97.94 121 LYS B N 1
ATOM 2438 C CA . LYS B 1 121 ? -3.686 -30.281 -8.453 1 97.94 121 LYS B CA 1
ATOM 2439 C C . LYS B 1 121 ? -3.318 -29.828 -9.867 1 97.94 121 LYS B C 1
ATOM 2441 O O . LYS B 1 121 ? -3.885 -28.875 -10.383 1 97.94 121 LYS B O 1
ATOM 2446 N N . LEU B 1 122 ? -2.279 -30.453 -10.359 1 97.56 122 LEU B N 1
ATOM 2447 C CA . LEU B 1 122 ? -1.936 -30.391 -11.781 1 97.56 122 LEU B CA 1
ATOM 2448 C C . LEU B 1 122 ? -2.303 -31.688 -12.492 1 97.56 122 LEU B C 1
ATOM 2450 O O . LEU B 1 122 ? -1.943 -32.781 -12.039 1 97.56 122 LEU B O 1
ATOM 2454 N N . GLU B 1 123 ? -3.127 -31.562 -13.539 1 96.38 123 GLU B N 1
ATOM 2455 C CA . GLU B 1 123 ? -3.564 -32.719 -14.305 1 96.38 123 GLU B CA 1
ATOM 2456 C C . GLU B 1 123 ? -3.631 -32.406 -15.797 1 96.38 123 GLU B C 1
ATOM 2458 O O . GLU B 1 123 ? -4.305 -31.469 -16.203 1 96.38 123 GLU B O 1
ATOM 2463 N N . ASN B 1 124 ? -3.006 -33.281 -16.641 1 95.94 124 ASN B N 1
ATOM 2464 C CA . ASN B 1 124 ? -3.031 -33.156 -18.094 1 95.94 124 ASN B CA 1
ATOM 2465 C C . ASN B 1 124 ? -2.68 -31.75 -18.531 1 95.94 124 ASN B C 1
ATOM 2467 O O . ASN B 1 124 ? -3.408 -31.141 -19.312 1 95.94 124 ASN B O 1
ATOM 2471 N N . ASN B 1 125 ? -1.689 -31.125 -17.969 1 96.31 125 ASN B N 1
ATOM 2472 C CA . ASN B 1 125 ? -1.135 -29.812 -18.312 1 96.31 125 ASN B CA 1
ATOM 2473 C C . ASN B 1 125 ? -2.076 -28.688 -17.922 1 96.31 125 ASN B C 1
ATOM 2475 O O . ASN B 1 125 ? -1.979 -27.578 -18.438 1 96.31 125 ASN B O 1
ATOM 2479 N N . CYS B 1 126 ? -3 -29.016 -17 1 98.12 126 CYS B N 1
ATOM 2480 C CA . CYS B 1 126 ? -3.902 -28 -16.469 1 98.12 126 CYS B CA 1
ATOM 2481 C C . CYS B 1 126 ? -3.764 -27.891 -14.961 1 98.12 126 CYS B C 1
ATOM 2483 O O . CYS B 1 126 ? -3.645 -28.906 -14.266 1 98.12 126 CYS B O 1
ATOM 2485 N N . ILE B 1 127 ? -3.801 -26.688 -14.531 1 97.88 127 ILE B N 1
ATOM 2486 C CA . ILE B 1 127 ? -3.822 -26.406 -13.102 1 97.88 127 ILE B CA 1
ATOM 2487 C C . ILE B 1 127 ? -5.266 -26.25 -12.633 1 97.88 127 ILE B C 1
ATOM 2489 O O . ILE B 1 127 ? -6.055 -25.516 -13.234 1 97.88 127 ILE B O 1
ATOM 2493 N N . ILE B 1 128 ? -5.543 -26.938 -11.57 1 98.62 128 ILE B N 1
ATOM 2494 C CA . ILE B 1 128 ? -6.859 -26.781 -10.953 1 98.62 128 ILE B CA 1
ATOM 2495 C C . ILE B 1 128 ? -6.742 -25.984 -9.664 1 98.62 128 ILE B C 1
ATOM 2497 O O . ILE B 1 128 ? -6.012 -26.375 -8.75 1 98.62 128 ILE B O 1
ATOM 2501 N N . LEU B 1 129 ? -7.453 -24.875 -9.609 1 98.38 129 LEU B N 1
ATOM 2502 C CA . LEU B 1 129 ? -7.523 -24.047 -8.406 1 98.38 129 LEU B CA 1
ATOM 2503 C C . LEU B 1 129 ? -8.922 -24.094 -7.797 1 98.38 129 LEU B C 1
ATOM 2505 O O . LEU B 1 129 ? -9.922 -24.047 -8.516 1 98.38 129 LEU B O 1
ATOM 2509 N N . LYS B 1 130 ? -8.938 -24.266 -6.488 1 98.5 130 LYS B N 1
ATOM 2510 C CA . LYS B 1 130 ? -10.188 -23.906 -5.816 1 98.5 130 LYS B CA 1
ATOM 2511 C C . LYS B 1 130 ? -10.391 -22.391 -5.805 1 98.5 130 LYS B C 1
ATOM 2513 O O . LYS B 1 130 ? -9.547 -21.656 -5.285 1 98.5 130 LYS B O 1
ATOM 2518 N N . ASN B 1 131 ? -11.531 -21.969 -6.27 1 97.75 131 ASN B N 1
ATOM 2519 C CA . ASN B 1 131 ? -11.734 -20.547 -6.531 1 97.75 131 ASN B CA 1
ATOM 2520 C C . ASN B 1 131 ? -12.203 -19.812 -5.281 1 97.75 131 ASN B C 1
ATOM 2522 O O . ASN B 1 131 ? -13.07 -20.297 -4.551 1 97.75 131 ASN B O 1
ATOM 2526 N N . LEU B 1 132 ? -11.602 -18.688 -5.121 1 97.75 132 LEU B N 1
ATOM 2527 C CA . LEU B 1 132 ? -12.031 -17.75 -4.09 1 97.75 132 LEU B CA 1
ATOM 2528 C C . LEU B 1 132 ? -12.445 -16.406 -4.703 1 97.75 132 LEU B C 1
ATOM 2530 O O . LEU B 1 132 ? -11.695 -15.82 -5.48 1 97.75 132 LEU B O 1
ATOM 2534 N N . THR B 1 133 ? -13.641 -15.906 -4.43 1 95.5 133 THR B N 1
ATOM 2535 C CA . THR B 1 133 ? -14.117 -14.641 -4.973 1 95.5 133 THR B CA 1
ATOM 2536 C C . THR B 1 133 ? -13.555 -13.469 -4.18 1 95.5 133 THR B C 1
ATOM 2538 O O . THR B 1 133 ? -13.133 -13.633 -3.035 1 95.5 133 THR B O 1
ATOM 2541 N N . PRO B 1 134 ? -13.562 -12.305 -4.738 1 91.5 134 PRO B N 1
ATOM 2542 C CA . PRO B 1 134 ? -13.125 -11.117 -4.008 1 91.5 134 PRO B CA 1
ATOM 2543 C C . PRO B 1 134 ? -13.953 -10.859 -2.748 1 91.5 134 PRO B C 1
ATOM 2545 O O . PRO B 1 134 ? -13.523 -10.102 -1.869 1 91.5 134 PRO B O 1
ATOM 2548 N N . LYS B 1 135 ? -15.117 -11.484 -2.58 1 91 135 LYS B N 1
ATOM 2549 C CA . LYS B 1 135 ? -15.961 -11.344 -1.395 1 91 135 LYS B CA 1
ATOM 2550 C C . LYS B 1 135 ? -15.68 -12.461 -0.387 1 91 135 LYS B C 1
ATOM 2552 O O . LYS B 1 135 ? -16.469 -12.703 0.519 1 91 135 LYS B O 1
ATOM 2557 N N . ALA B 1 136 ? -14.586 -13.227 -0.669 1 94.44 136 ALA B N 1
ATOM 2558 C CA . ALA B 1 136 ? -14.117 -14.258 0.245 1 94.44 136 ALA B CA 1
ATOM 2559 C C . ALA B 1 136 ? -15.102 -15.422 0.326 1 94.44 136 ALA B C 1
ATOM 2561 O O . ALA B 1 136 ? -15.469 -15.859 1.42 1 94.44 136 ALA B O 1
ATOM 2562 N N . LYS B 1 137 ? -15.562 -15.766 -0.777 1 95.56 137 LYS B N 1
ATOM 2563 C CA . LYS B 1 137 ? -16.422 -16.953 -0.878 1 95.56 137 LYS B CA 1
ATOM 2564 C C . LYS B 1 137 ? -15.812 -17.984 -1.82 1 95.56 137 LYS B C 1
ATOM 2566 O O . LYS B 1 137 ? -15.477 -17.672 -2.965 1 95.56 137 LYS B O 1
ATOM 2571 N N . TRP B 1 138 ? -15.656 -19.125 -1.271 1 96.81 138 TRP B N 1
ATOM 2572 C CA . TRP B 1 138 ? -15.227 -20.219 -2.143 1 96.81 138 TRP B CA 1
ATOM 2573 C C . TRP B 1 138 ? -16.312 -20.562 -3.154 1 96.81 138 TRP B C 1
ATOM 2575 O O . TRP B 1 138 ? -17.5 -20.594 -2.812 1 96.81 138 TRP B O 1
ATOM 2585 N N . ASN B 1 139 ? -15.875 -20.688 -4.383 1 95.62 139 ASN B N 1
ATOM 2586 C CA . ASN B 1 139 ? -16.875 -20.938 -5.422 1 95.62 139 ASN B CA 1
ATOM 2587 C C . ASN B 1 139 ? -16.328 -21.844 -6.512 1 95.62 139 ASN B C 1
ATOM 2589 O O . ASN B 1 139 ? -15.938 -21.375 -7.586 1 95.62 139 ASN B O 1
ATOM 2593 N N . GLY B 1 140 ? -16.406 -23.188 -6.316 1 96.94 140 GLY B N 1
ATOM 2594 C CA . GLY B 1 140 ? -16.031 -24.141 -7.344 1 96.94 140 GLY B CA 1
ATOM 2595 C C . GLY B 1 140 ? -14.539 -24.156 -7.633 1 96.94 140 GLY B C 1
ATOM 2596 O O . GLY B 1 140 ? -13.727 -23.891 -6.746 1 96.94 140 GLY B O 1
ATOM 2597 N N . ASN B 1 141 ? -14.195 -24.641 -8.875 1 97.88 141 ASN B N 1
ATOM 2598 C CA . ASN B 1 141 ? -12.805 -24.766 -9.312 1 97.88 141 ASN B CA 1
ATOM 2599 C C . ASN B 1 141 ? -12.578 -24.078 -10.656 1 97.88 141 ASN B C 1
ATOM 2601 O O . ASN B 1 141 ? -13.508 -23.953 -11.453 1 97.88 141 ASN B O 1
ATOM 2605 N N . THR B 1 142 ? -11.445 -23.609 -10.781 1 96.69 142 THR B N 1
ATOM 2606 C CA . THR B 1 142 ? -11.023 -23.062 -12.062 1 96.69 142 THR B CA 1
ATOM 2607 C C . THR B 1 142 ? -9.891 -23.906 -12.664 1 96.69 142 THR B C 1
ATOM 2609 O O . THR B 1 142 ? -8.977 -24.312 -11.953 1 96.69 142 THR B O 1
ATOM 2612 N N . LYS B 1 143 ? -10.047 -24.125 -13.945 1 96.94 143 LYS B N 1
ATOM 2613 C CA . LYS B 1 143 ? -9.016 -24.828 -14.695 1 96.94 143 LYS B CA 1
ATOM 2614 C C . LYS B 1 143 ? -8.203 -23.875 -15.562 1 96.94 143 LYS B C 1
ATOM 2616 O O . LYS B 1 143 ? -8.773 -23.094 -16.328 1 96.94 143 LYS B O 1
ATOM 2621 N N . LEU B 1 144 ? -6.879 -23.922 -15.391 1 96 144 LEU B N 1
ATOM 2622 C CA . LEU B 1 144 ? -5.98 -23.047 -16.141 1 96 144 LEU B CA 1
ATOM 2623 C C . LEU B 1 144 ? -4.922 -23.875 -16.875 1 96 144 LEU B C 1
ATOM 2625 O O . LEU B 1 144 ? -4.375 -24.828 -16.328 1 96 144 LEU B O 1
ATOM 2629 N N . ILE B 1 145 ? -4.648 -23.453 -18.078 1 95.69 145 ILE B N 1
ATOM 2630 C CA . ILE B 1 145 ? -3.561 -24.094 -18.812 1 95.69 145 ILE B CA 1
ATOM 2631 C C . ILE B 1 145 ? -2.221 -23.672 -18.203 1 95.69 145 ILE B C 1
ATOM 2633 O O . ILE B 1 145 ? -1.933 -22.484 -18.078 1 95.69 145 ILE B O 1
ATOM 2637 N N . GLU B 1 146 ? -1.426 -24.641 -17.875 1 96.12 146 GLU B N 1
ATOM 2638 C CA . GLU B 1 146 ? -0.196 -24.422 -17.125 1 96.12 146 GLU B CA 1
ATOM 2639 C C . GLU B 1 146 ? 0.724 -23.438 -17.844 1 96.12 146 GLU B C 1
ATOM 2641 O O . GLU B 1 146 ? 1.268 -22.531 -17.219 1 96.12 146 GLU B O 1
ATOM 2646 N N . ASN B 1 147 ? 0.848 -23.594 -19.172 1 94 147 ASN B N 1
ATOM 2647 C CA . ASN B 1 147 ? 1.828 -22.812 -19.922 1 94 147 ASN B CA 1
ATOM 2648 C C . ASN B 1 147 ? 1.339 -21.391 -20.188 1 94 147 ASN B C 1
ATOM 2650 O O . ASN B 1 147 ? 2.084 -20.562 -20.703 1 94 147 ASN B O 1
ATOM 2654 N N . LYS B 1 148 ? 0.143 -21.062 -19.734 1 93.88 148 LYS B N 1
ATOM 2655 C CA . LYS B 1 148 ? -0.402 -19.719 -19.922 1 93.88 148 LYS B CA 1
ATOM 2656 C C . LYS B 1 148 ? -0.21 -18.875 -18.672 1 93.88 148 LYS B C 1
ATOM 2658 O O . LYS B 1 148 ? -0.406 -17.656 -18.703 1 93.88 148 LYS B O 1
ATOM 2663 N N . ILE B 1 149 ? 0.223 -19.484 -17.609 1 95.69 149 ILE B N 1
ATOM 2664 C CA . ILE B 1 149 ? 0.427 -18.75 -16.359 1 95.69 149 ILE B CA 1
ATOM 2665 C C . ILE B 1 149 ? 1.671 -17.859 -16.484 1 95.69 149 ILE B C 1
ATOM 2667 O O . ILE B 1 149 ? 2.734 -18.344 -16.891 1 95.69 149 ILE B O 1
ATOM 2671 N N . ARG B 1 150 ? 1.463 -16.547 -16.078 1 95.5 150 ARG B N 1
ATOM 2672 C CA . ARG B 1 150 ? 2.557 -15.594 -16.219 1 95.5 150 ARG B CA 1
ATOM 2673 C C . ARG B 1 150 ? 2.992 -15.055 -14.867 1 95.5 150 ARG B C 1
ATOM 2675 O O . ARG B 1 150 ? 4.168 -14.742 -14.664 1 95.5 150 ARG B O 1
ATOM 2682 N N . ILE B 1 151 ? 2.045 -14.914 -13.992 1 97.06 151 ILE B N 1
ATOM 2683 C CA . ILE B 1 151 ? 2.314 -14.227 -12.734 1 97.06 151 ILE B CA 1
ATOM 2684 C C . ILE B 1 151 ? 1.648 -14.984 -11.586 1 97.06 151 ILE B C 1
ATOM 2686 O O . ILE B 1 151 ? 0.502 -15.422 -11.703 1 97.06 151 ILE B O 1
ATOM 2690 N N . ILE B 1 152 ? 2.352 -15.148 -10.516 1 97.94 152 ILE B N 1
ATOM 2691 C CA . ILE B 1 152 ? 1.828 -15.68 -9.258 1 97.94 152 ILE B CA 1
ATOM 2692 C C . ILE B 1 152 ? 2.084 -14.688 -8.133 1 97.94 152 ILE B C 1
ATOM 2694 O O . ILE B 1 152 ? 3.205 -14.203 -7.969 1 97.94 152 ILE B O 1
ATOM 2698 N N . LYS B 1 153 ? 1.049 -14.359 -7.387 1 98.25 153 LYS B N 1
ATOM 2699 C CA . LYS B 1 153 ? 1.146 -13.453 -6.25 1 98.25 153 LYS B CA 1
ATOM 2700 C C . LYS B 1 153 ? 0.7 -14.133 -4.957 1 98.25 153 LYS B C 1
ATOM 2702 O O . LYS B 1 153 ? -0.242 -14.93 -4.965 1 98.25 153 LYS B O 1
ATOM 2707 N N . PHE B 1 154 ? 1.335 -13.773 -3.879 1 98.31 154 PHE B N 1
ATOM 2708 C CA . PHE B 1 154 ? 0.87 -14.289 -2.598 1 98.31 154 PHE B CA 1
ATOM 2709 C C . PHE B 1 154 ? 1.391 -13.43 -1.449 1 98.31 154 PHE B C 1
ATOM 2711 O O . PHE B 1 154 ? 2.33 -12.656 -1.624 1 98.31 154 PHE B O 1
ATOM 2718 N N . ASP B 1 155 ? 0.714 -13.461 -0.328 1 97.44 155 ASP B N 1
ATOM 2719 C CA . ASP B 1 155 ? 1.059 -12.883 0.966 1 97.44 155 ASP B CA 1
ATOM 2720 C C . ASP B 1 155 ? 1.116 -11.352 0.885 1 97.44 155 ASP B C 1
ATOM 2722 O O . ASP B 1 155 ? 1.928 -10.719 1.564 1 97.44 155 ASP B O 1
ATOM 2726 N N . ASN B 1 156 ? 0.331 -10.742 -0.048 1 97 156 ASN B N 1
ATOM 2727 C CA . ASN B 1 156 ? 0.186 -9.289 -0.072 1 97 156 ASN B CA 1
ATOM 2728 C C . ASN B 1 156 ? -0.998 -8.828 0.773 1 97 156 ASN B C 1
ATOM 2730 O O . ASN B 1 156 ? -1.745 -9.648 1.303 1 97 156 ASN B O 1
ATOM 2734 N N . ASP B 1 157 ? -1.134 -7.613 0.974 1 96.44 157 ASP B N 1
ATOM 2735 C CA . ASP B 1 157 ? -2.16 -7.066 1.854 1 96.44 157 ASP B CA 1
ATOM 2736 C C . ASP B 1 157 ? -3.557 -7.48 1.397 1 96.44 157 ASP B C 1
ATOM 2738 O O . ASP B 1 157 ? -4.406 -7.832 2.221 1 96.44 157 ASP B O 1
ATOM 2742 N N . TYR B 1 158 ? -3.811 -7.438 0.122 1 96.88 158 TYR B N 1
ATOM 2743 C CA . TYR B 1 158 ? -5.121 -7.797 -0.408 1 96.88 158 TYR B CA 1
ATOM 2744 C C . TYR B 1 158 ? -5.48 -9.234 -0.043 1 96.88 158 TYR B C 1
ATOM 2746 O O . TYR B 1 158 ? -6.535 -9.484 0.542 1 96.88 158 TYR B O 1
ATOM 2754 N N . ILE B 1 159 ? -4.629 -10.164 -0.374 1 97.81 159 ILE B N 1
ATOM 2755 C CA . ILE B 1 159 ? -4.871 -11.578 -0.128 1 97.81 159 ILE B CA 1
ATOM 2756 C C . ILE B 1 159 ? -5.012 -11.828 1.372 1 97.81 159 ILE B C 1
ATOM 2758 O O . ILE B 1 159 ? -5.906 -12.562 1.804 1 97.81 159 ILE B O 1
ATOM 2762 N N . ASN B 1 160 ? -4.176 -11.227 2.203 1 96.62 160 ASN B N 1
ATOM 2763 C CA . ASN B 1 160 ? -4.23 -11.406 3.648 1 96.62 160 ASN B CA 1
ATOM 2764 C C . ASN B 1 160 ? -5.52 -10.844 4.238 1 96.62 160 ASN B C 1
ATOM 2766 O O . ASN B 1 160 ? -6.039 -11.375 5.223 1 96.62 160 ASN B O 1
ATOM 2770 N N . SER B 1 161 ? -6.008 -9.766 3.625 1 96.5 161 SER B N 1
ATOM 2771 C CA . SER B 1 161 ? -7.285 -9.203 4.047 1 96.5 161 SER B CA 1
ATOM 2772 C C . SER B 1 161 ? -8.438 -10.156 3.738 1 96.5 161 SER B C 1
ATOM 2774 O O . SER B 1 161 ? -9.336 -10.344 4.562 1 96.5 161 SER B O 1
ATOM 2776 N N . ILE B 1 162 ? -8.375 -10.742 2.576 1 96 162 ILE B N 1
ATOM 2777 C CA . ILE B 1 162 ? -9.398 -11.719 2.201 1 96 162 ILE B CA 1
ATOM 2778 C C . ILE B 1 162 ? -9.352 -12.906 3.156 1 96 162 ILE B C 1
ATOM 2780 O O . ILE B 1 162 ? -10.391 -13.406 3.592 1 96 162 ILE B O 1
ATOM 2784 N N . LYS B 1 163 ? -8.156 -13.375 3.504 1 95.81 163 LYS B N 1
ATOM 2785 C CA . LYS B 1 163 ? -7.992 -14.484 4.445 1 95.81 163 LYS B CA 1
ATOM 2786 C C . LYS B 1 163 ? -8.594 -14.141 5.805 1 95.81 163 LYS B C 1
ATOM 2788 O O . LYS B 1 163 ? -9.164 -15 6.473 1 95.81 163 LYS B O 1
ATOM 2793 N N . LEU B 1 164 ? -8.391 -12.93 6.195 1 94.06 164 LEU B N 1
ATOM 2794 C CA . LEU B 1 164 ? -8.945 -12.477 7.465 1 94.06 164 LEU B CA 1
ATOM 2795 C C . LEU B 1 164 ? -10.461 -12.625 7.477 1 94.06 164 LEU B C 1
ATOM 2797 O O . LEU B 1 164 ? -11.039 -13.109 8.453 1 94.06 164 LEU B O 1
ATOM 2801 N N . ILE B 1 165 ? -11.078 -12.219 6.371 1 92.44 165 ILE B N 1
ATOM 2802 C CA . ILE B 1 165 ? -12.531 -12.328 6.246 1 92.44 165 ILE B CA 1
ATOM 2803 C C . ILE B 1 165 ? -12.945 -13.797 6.293 1 92.44 165 ILE B C 1
ATOM 2805 O O . ILE B 1 165 ? -13.938 -14.148 6.941 1 92.44 165 ILE B O 1
ATOM 2809 N N . LEU B 1 166 ? -12.211 -14.594 5.605 1 93.56 166 LEU B N 1
ATOM 2810 C CA . LEU B 1 166 ? -12.492 -16.031 5.578 1 93.56 166 LEU B CA 1
ATOM 2811 C C . LEU B 1 166 ? -12.453 -16.609 6.984 1 93.56 166 LEU B C 1
ATOM 2813 O O . LEU B 1 166 ? -13.32 -17.406 7.348 1 93.56 166 LEU B O 1
ATOM 2817 N N . LYS B 1 167 ? -11.492 -16.219 7.727 1 91.62 167 LYS B N 1
ATOM 2818 C CA . LYS B 1 167 ? -11.344 -16.719 9.094 1 91.62 167 LYS B CA 1
ATOM 2819 C C . LYS B 1 167 ? -12.531 -16.297 9.961 1 91.62 167 LYS B C 1
ATOM 2821 O O . LYS B 1 167 ? -13.039 -17.094 10.758 1 91.62 167 LYS B O 1
ATOM 2826 N N . ILE B 1 168 ? -13.008 -15.148 9.766 1 89.44 168 ILE B N 1
ATOM 2827 C CA . ILE B 1 168 ? -14.109 -14.617 10.562 1 89.44 168 ILE B CA 1
ATOM 2828 C C . ILE B 1 168 ? -15.406 -15.328 10.18 1 89.44 168 ILE B C 1
ATOM 2830 O O . ILE B 1 168 ? -16.219 -15.664 11.039 1 89.44 168 ILE B O 1
ATOM 2834 N N . LYS B 1 169 ? -15.562 -15.484 8.922 1 87.38 169 LYS B N 1
ATOM 2835 C CA . LYS B 1 169 ? -16.766 -16.172 8.445 1 87.38 169 LYS B CA 1
ATOM 2836 C C . LYS B 1 169 ? -16.812 -17.609 8.945 1 87.38 169 LYS B C 1
ATOM 2838 O O . LYS B 1 169 ? -17.875 -18.125 9.266 1 87.38 169 LYS B O 1
ATOM 2843 N N . THR B 1 170 ? -15.727 -18.203 8.93 1 84.81 170 THR B N 1
ATOM 2844 C CA . THR B 1 170 ? -15.672 -19.594 9.359 1 84.81 170 THR B CA 1
ATOM 2845 C C . THR B 1 170 ? -15.891 -19.703 10.867 1 84.81 170 THR B C 1
ATOM 2847 O O . THR B 1 170 ? -16.5 -20.656 11.344 1 84.81 170 THR B O 1
ATOM 2850 N N . ASN B 1 171 ? -15.312 -18.766 11.586 1 77.56 171 ASN B N 1
ATOM 2851 C CA . ASN B 1 171 ? -15.516 -18.75 13.031 1 77.56 171 ASN B CA 1
ATOM 2852 C C . ASN B 1 171 ? -16.953 -18.406 13.398 1 77.56 171 ASN B C 1
ATOM 2854 O O . ASN B 1 171 ? -17.469 -18.875 14.414 1 77.56 171 ASN B O 1
ATOM 2858 N N . LYS B 1 172 ? -17.562 -17.438 12.797 1 63.31 172 LYS B N 1
ATOM 2859 C CA . LYS B 1 172 ? -18.969 -17.125 13.07 1 63.31 172 LYS B CA 1
ATOM 2860 C C . LYS B 1 172 ? -19.859 -18.328 12.789 1 63.31 172 LYS B C 1
ATOM 2862 O O . LYS B 1 172 ? -20.891 -18.5 13.43 1 63.31 172 LYS B O 1
ATOM 2867 N N . PHE B 1 173 ? -19.578 -19.031 11.836 1 53.84 173 PHE B N 1
ATOM 2868 C CA . PHE B 1 173 ? -20.359 -20.234 11.594 1 53.84 173 PHE B CA 1
ATOM 2869 C C . PHE B 1 173 ? -20.078 -21.297 12.664 1 53.84 173 PHE B C 1
ATOM 2871 O O . PHE B 1 173 ? -20.875 -22.219 12.852 1 53.84 173 PHE B O 1
ATOM 2878 N N . ASN B 1 174 ? -19 -21.172 13.289 1 47.59 174 ASN B N 1
ATOM 2879 C CA . ASN B 1 174 ? -18.828 -22.109 14.391 1 47.59 174 ASN B CA 1
ATOM 2880 C C . ASN B 1 174 ? -19.531 -21.625 15.656 1 47.59 174 ASN B C 1
ATOM 2882 O O . ASN B 1 174 ? -19.5 -22.297 16.688 1 47.59 174 ASN B O 1
ATOM 2886 N N . PHE B 1 175 ? -19.969 -20.391 15.781 1 37.16 175 PHE B N 1
ATOM 2887 C CA . PHE B 1 175 ? -20.844 -20.109 16.922 1 37.16 175 PHE B CA 1
ATOM 2888 C C . PHE B 1 175 ? -22.297 -20.297 16.531 1 37.16 175 PHE B C 1
ATOM 2890 O O . PHE B 1 175 ? -22.672 -20.062 15.383 1 37.16 175 PHE B O 1
#

Solvent-accessible surface area (backbone atoms only — not comparable to full-atom values): 19182 Å² total; per-residue (Å²): 126,89,72,74,82,54,53,72,37,52,35,36,35,33,40,76,92,48,88,64,73,46,34,23,33,26,70,46,69,61,85,53,29,37,34,25,42,22,30,90,52,87,62,43,77,54,28,36,34,36,36,49,56,44,92,52,48,42,72,48,70,57,82,87,40,56,66,42,40,54,52,43,52,57,50,50,74,74,45,90,71,74,84,77,66,54,69,86,45,70,65,52,33,43,46,50,43,25,71,74,65,49,49,37,34,40,24,40,78,54,85,86,43,73,46,39,24,28,60,71,48,76,55,95,67,24,33,34,27,39,25,36,45,98,83,50,40,78,60,68,70,43,80,40,57,52,89,41,52,39,37,37,38,37,71,23,65,62,59,51,51,40,49,52,50,40,53,49,53,54,51,55,68,68,98,126,88,72,72,85,53,52,74,38,52,36,37,33,34,39,75,91,48,87,62,74,47,34,24,35,27,70,46,69,61,87,54,29,37,33,25,43,22,31,88,52,86,62,42,74,54,30,35,36,35,36,48,56,44,92,52,47,43,72,46,70,59,81,86,39,55,66,42,40,53,51,42,52,57,49,49,74,73,44,88,71,74,84,77,66,54,71,87,44,69,66,53,34,43,46,50,43,24,72,76,63,50,48,35,34,41,26,42,76,58,87,83,46,71,48,39,24,28,60,72,48,77,54,96,67,24,34,36,27,38,27,35,44,97,84,50,42,78,61,67,70,41,79,40,56,51,89,42,52,37,37,37,37,36,72,21,65,61,58,50,50,40,50,51,51,41,52,49,54,55,50,54,68,68,98

Organism: Leptospira biflexa serovar Patoc (strain Patoc 1 / ATCC 23582 / Paris) (NCBI:txid456481)

Foldseek 3Di:
DPPPVQALAWKWKDFQLDPDIWIFGFHDDDQFKTKGQTDPDQQDGFFIKIFTDDPRMDMDHDPVCPVSSVSNSVVVVVDDDDNPQDDPDPQSNQQVCCVPQNKKKWDFQPPRDIFIAHWDDDDPQWTKGQGADLQLDTDGIDIGRNVGTTMMTGRGPSNVVSVVVNVVVVVVVVD/DPPPVQALAWKWKDFQLDPDIWTFGFHDDDQFKTKGQTDPDQQDGFFIKIFTDDPRMDMDHDPVCPVSSVSNSVVVVVDDDDNPQDDPDPQSNQQVCCVPQNKKKWDFQPPRDIFIAHWDDDDPQWTKGQGADLQLDTDGIDIGRNVGTGMMTGRGPSNVVSVVVNVVVVVVVVD

Nearest PDB structures (foldseek):
  7ogw-assembly1_A  TM=6.555E-01  e=1.960E-01  Neisseria meningitidis
  4nl3-assembly1_D  TM=6.354E-01  e=3.125E-01  Listeria monocytogenes
  4i86-assembly2_B  TM=3.727E-01  e=3.125E-01  Komagataeibacter xylinus
  7lby-assembly1_A  TM=3.691E-01  e=2.863E+00  Escherichia coli K-12
  3h4l-assembly2_A  TM=2.805E-01  e=4.062E+00  Saccharomyces cerevisiae

Secondary structure (DSSP, 8-state):
----TTTT-EEEEEETT---EEEEEEEEE-SSEEEEEE--STT---SEEEEE--TTEEEE--GGGHHHHHHHHHHHHHS---TT---S-HHHHHHHHHHHHS-EEEEESSTT-EEEEEEEEEETTEEEEEEE-TTS-EEEEEEEEGGGEEEEEESSHHHHHHHHHHHHHHHHHT-/----TTTT-EEEEEETT---EEEEEEEEE-SSEEEEEE--STT---SEEEEE--TTEEEE--GGGHHHHHHHHHHHHHS---TT---S-HHHHHHHHHHHHS-EEEEESSTT-EEEEEEEEEETTEEEEEEE-TTS-EEEEEEEEGGGEEEEEESSHHHHHHHHHHHHHHHHHT-